Protein AF-V5BDN1-F1 (afdb_monomer_lite)

Structure (mmCIF, N/CA/C/O backbone):
data_AF-V5BDN1-F1
#
_entry.id   AF-V5BDN1-F1
#
loop_
_atom_site.group_PDB
_atom_site.id
_atom_site.type_symbol
_atom_site.label_atom_id
_atom_site.label_alt_id
_atom_site.label_comp_id
_atom_site.label_asym_id
_atom_site.label_entity_id
_atom_site.label_seq_id
_atom_site.pdbx_PDB_ins_code
_atom_site.Cartn_x
_atom_site.Cartn_y
_atom_site.Cartn_z
_atom_site.occupancy
_atom_site.B_iso_or_equiv
_atom_site.auth_seq_id
_atom_site.auth_comp_id
_atom_site.auth_asym_id
_atom_site.auth_atom_id
_atom_site.pdbx_PDB_model_num
ATOM 1 N N . MET A 1 1 ? 40.230 -3.582 -10.261 1.00 29.14 1 MET A N 1
ATOM 2 C CA . MET A 1 1 ? 39.921 -4.037 -8.892 1.00 29.14 1 MET A CA 1
ATOM 3 C C . MET A 1 1 ? 38.480 -3.623 -8.650 1.00 29.14 1 MET A C 1
ATOM 5 O O . MET A 1 1 ? 38.226 -2.432 -8.546 1.00 29.14 1 MET A O 1
ATOM 9 N N . LEU A 1 2 ? 37.533 -4.554 -8.789 1.00 26.08 2 LEU A N 1
ATOM 10 C CA . LEU A 1 2 ? 36.111 -4.263 -8.585 1.00 26.08 2 LEU A CA 1
ATOM 11 C C . LEU A 1 2 ? 35.922 -3.978 -7.094 1.00 26.08 2 LEU A C 1
ATOM 13 O O . LEU A 1 2 ? 36.352 -4.792 -6.276 1.00 26.08 2 LEU A O 1
ATOM 17 N N . MET A 1 3 ? 35.363 -2.816 -6.746 1.00 20.39 3 MET A N 1
ATOM 18 C CA . MET A 1 3 ? 34.939 -2.581 -5.368 1.00 20.39 3 MET A CA 1
ATOM 19 C C . MET A 1 3 ? 33.891 -3.643 -5.016 1.00 20.39 3 MET A C 1
ATOM 21 O O . MET A 1 3 ? 33.022 -3.906 -5.853 1.00 20.39 3 MET A O 1
ATOM 25 N N . PRO A 1 4 ? 33.992 -4.297 -3.846 1.00 24.94 4 PRO A N 1
ATOM 26 C CA . PRO A 1 4 ? 32.941 -5.188 -3.393 1.00 24.94 4 PRO A CA 1
ATOM 27 C C . PRO A 1 4 ? 31.634 -4.399 -3.329 1.00 24.94 4 PRO A C 1
ATOM 29 O O . PRO A 1 4 ? 31.604 -3.261 -2.864 1.00 24.94 4 PRO A O 1
ATOM 32 N N . ASP A 1 5 ? 30.582 -5.010 -3.859 1.00 28.66 5 ASP A N 1
ATOM 33 C CA . ASP A 1 5 ? 29.219 -4.521 -3.743 1.00 28.66 5 ASP A CA 1
ATOM 34 C C . ASP A 1 5 ? 28.882 -4.355 -2.244 1.00 28.66 5 ASP A C 1
ATOM 36 O O . ASP A 1 5 ? 28.899 -5.356 -1.519 1.00 28.66 5 ASP A O 1
ATOM 40 N N . PRO A 1 6 ? 28.634 -3.130 -1.744 1.00 30.75 6 PRO A N 1
ATOM 41 C CA . PRO A 1 6 ? 28.338 -2.890 -0.331 1.00 30.75 6 PRO A CA 1
ATOM 42 C C . PRO A 1 6 ? 27.048 -3.583 0.142 1.00 30.75 6 PRO A C 1
ATOM 44 O O . PRO A 1 6 ? 26.853 -3.739 1.350 1.00 30.75 6 PRO A O 1
ATOM 47 N N . ASP A 1 7 ? 26.201 -4.066 -0.773 1.00 34.53 7 ASP A N 1
ATOM 48 C CA . ASP A 1 7 ? 25.014 -4.853 -0.432 1.00 34.53 7 ASP A CA 1
ATOM 49 C C . ASP A 1 7 ? 25.335 -6.331 -0.129 1.00 34.53 7 ASP A C 1
ATOM 51 O O . ASP A 1 7 ? 24.543 -7.022 0.513 1.00 34.53 7 ASP A O 1
ATOM 55 N N . ASN A 1 8 ? 26.534 -6.820 -0.476 1.00 30.86 8 ASN A N 1
ATOM 56 C CA . ASN A 1 8 ? 26.965 -8.200 -0.201 1.00 30.86 8 ASN A CA 1
ATOM 57 C C . ASN A 1 8 ? 27.435 -8.431 1.252 1.00 30.86 8 ASN A C 1
ATOM 59 O O . ASN A 1 8 ? 27.561 -9.581 1.691 1.00 30.86 8 ASN A O 1
ATOM 63 N N . GLU A 1 9 ? 27.689 -7.360 2.012 1.00 28.80 9 GLU A N 1
ATOM 64 C CA . GLU A 1 9 ? 28.102 -7.426 3.426 1.00 28.80 9 GLU A CA 1
ATOM 65 C C . GLU A 1 9 ? 26.917 -7.372 4.405 1.00 28.80 9 GLU A C 1
ATOM 67 O O . GLU A 1 9 ? 27.057 -7.731 5.574 1.00 28.80 9 GLU A O 1
ATOM 72 N N . ARG A 1 10 ? 25.715 -7.023 3.933 1.00 38.06 10 ARG A N 1
ATOM 73 C CA . ARG A 1 10 ? 24.487 -6.984 4.742 1.00 38.06 10 ARG A CA 1
ATOM 74 C C . ARG A 1 10 ? 23.794 -8.345 4.763 1.00 38.06 10 ARG A C 1
ATOM 76 O O . ARG A 1 10 ? 22.641 -8.486 4.358 1.00 38.06 10 ARG A O 1
ATOM 83 N N . ARG A 1 11 ? 24.498 -9.382 5.224 1.00 37.56 11 ARG A N 1
ATOM 84 C CA . ARG A 1 11 ? 23.852 -10.685 5.444 1.00 37.56 11 ARG A CA 1
ATOM 85 C C . ARG A 1 11 ? 22.872 -10.565 6.616 1.00 37.56 11 ARG A C 1
ATOM 87 O O . ARG A 1 11 ? 23.280 -10.101 7.679 1.00 37.56 11 ARG A O 1
ATOM 94 N N . PRO A 1 12 ? 21.604 -10.981 6.458 1.00 41.66 12 PRO A N 1
ATOM 95 C CA . PRO A 1 12 ? 20.656 -10.968 7.560 1.00 41.66 12 PRO A CA 1
ATOM 96 C C . PRO A 1 12 ? 21.154 -11.854 8.699 1.00 41.66 12 PRO A C 1
ATOM 98 O O . PRO A 1 12 ? 21.494 -13.020 8.487 1.00 41.66 12 PRO A O 1
ATOM 101 N N . LEU A 1 13 ? 21.176 -11.300 9.914 1.00 42.81 13 LEU A N 1
ATOM 102 C CA . LEU A 1 13 ? 21.366 -12.097 11.116 1.00 42.81 13 LEU A CA 1
ATOM 103 C C . LEU A 1 13 ? 20.138 -13.003 11.286 1.00 42.81 13 LEU A C 1
ATOM 105 O O . LEU A 1 13 ? 19.005 -12.509 11.252 1.00 42.81 13 LEU A O 1
ATOM 109 N N . PRO A 1 14 ? 20.324 -14.316 11.498 1.00 56.03 14 PRO A N 1
ATOM 110 C CA . PRO A 1 14 ? 19.255 -15.196 11.941 1.00 56.03 14 PRO A CA 1
ATOM 111 C C . PRO A 1 14 ? 18.471 -14.561 13.104 1.00 56.03 14 PRO A C 1
ATOM 113 O O . PRO A 1 14 ? 19.086 -13.940 13.972 1.00 56.03 14 PRO A O 1
ATOM 116 N N . PRO A 1 15 ? 17.137 -14.736 13.197 1.00 53.44 15 PRO A N 1
ATOM 117 C CA . PRO A 1 15 ? 16.322 -14.095 14.237 1.00 53.44 15 PRO A CA 1
ATOM 118 C C . PRO A 1 15 ? 16.847 -14.291 15.668 1.00 53.44 15 PRO A C 1
ATOM 120 O O . PRO A 1 15 ? 16.725 -13.403 16.505 1.00 53.44 15 PRO A O 1
ATOM 123 N N . VAL A 1 16 ? 17.468 -15.442 15.942 1.00 65.88 16 VAL A N 1
ATOM 124 C CA . VAL A 1 16 ? 18.111 -15.749 17.228 1.00 65.88 16 VAL A CA 1
ATOM 125 C C . VAL A 1 16 ? 19.352 -14.884 17.465 1.00 65.88 16 VAL A C 1
ATOM 127 O O . VAL A 1 16 ? 19.539 -14.374 18.565 1.00 65.88 16 VAL A O 1
ATOM 130 N N . GLU A 1 17 ? 20.183 -14.684 16.446 1.00 60.41 17 GLU A N 1
ATOM 131 C CA . GLU A 1 17 ? 21.385 -13.847 16.524 1.00 60.41 17 GLU A CA 1
ATOM 132 C C . GLU A 1 17 ? 21.023 -12.366 16.662 1.00 60.41 17 GLU A C 1
ATOM 134 O O . GLU A 1 17 ? 21.595 -11.676 17.504 1.00 60.41 17 GLU A O 1
ATOM 139 N N . PHE A 1 18 ? 19.995 -11.909 15.939 1.00 60.41 18 PHE A N 1
ATOM 140 C CA . PHE A 1 18 ? 19.422 -10.574 16.116 1.00 60.41 18 PHE A CA 1
ATOM 141 C C . PHE A 1 18 ? 18.860 -10.366 17.534 1.00 60.41 18 PHE A C 1
ATOM 143 O O . PHE A 1 18 ? 19.131 -9.359 18.176 1.00 60.41 18 PHE A O 1
ATOM 150 N N . LEU A 1 19 ? 18.114 -11.327 18.090 1.00 60.94 19 LEU A N 1
ATOM 151 C CA . LEU A 1 19 ? 17.628 -11.213 19.473 1.00 60.94 19 LEU A CA 1
ATOM 152 C C . LEU A 1 19 ? 18.774 -11.174 20.491 1.00 60.94 19 LEU A C 1
ATOM 154 O O . LEU A 1 19 ? 18.681 -10.482 21.508 1.00 60.94 19 LEU A O 1
ATOM 158 N N . ASN A 1 20 ? 19.854 -11.905 20.223 1.00 72.38 20 ASN A N 1
ATOM 159 C CA . ASN A 1 20 ? 21.022 -11.943 21.091 1.00 72.38 20 ASN A CA 1
ATOM 160 C C . ASN A 1 20 ? 21.851 -10.652 21.035 1.00 72.38 20 ASN A C 1
ATOM 162 O O . ASN A 1 20 ? 22.506 -10.345 22.031 1.00 72.38 20 ASN A O 1
ATOM 166 N N . SER A 1 21 ? 21.781 -9.879 19.944 1.00 65.88 21 SER A N 1
ATOM 167 C CA . SER A 1 21 ? 22.466 -8.582 19.835 1.00 65.88 21 SER A CA 1
ATOM 168 C C . SER A 1 21 ? 21.773 -7.453 20.613 1.00 65.88 21 SER A C 1
ATOM 170 O O . SER A 1 21 ? 22.404 -6.445 20.919 1.00 65.88 21 SER A O 1
ATOM 172 N N . ILE A 1 22 ? 20.503 -7.614 21.006 1.00 53.28 22 ILE A N 1
ATOM 173 C CA . ILE A 1 22 ? 19.768 -6.611 21.794 1.00 53.28 22 ILE A CA 1
ATOM 174 C C . ILE A 1 22 ? 20.181 -6.693 23.270 1.00 53.28 22 ILE A C 1
ATOM 176 O O . ILE A 1 22 ? 19.731 -7.588 23.990 1.00 53.28 22 ILE A O 1
ATOM 180 N N . GLU A 1 23 ? 20.986 -5.748 23.761 1.00 70.12 23 GLU A N 1
ATOM 181 C CA . GLU A 1 23 ? 21.456 -5.706 25.161 1.00 70.12 23 GLU A CA 1
ATOM 182 C C . GLU A 1 23 ? 20.315 -5.520 26.180 1.00 70.12 23 GLU A C 1
ATOM 184 O O . GLU A 1 23 ? 20.324 -6.101 27.269 1.00 70.12 23 GLU A O 1
ATOM 189 N N . ASN A 1 24 ? 19.281 -4.751 25.825 1.00 80.75 24 ASN A N 1
ATOM 190 C CA . ASN A 1 24 ? 18.160 -4.471 26.717 1.00 80.75 24 ASN A CA 1
ATOM 191 C C . ASN A 1 24 ? 17.194 -5.668 26.821 1.00 80.75 24 ASN A C 1
ATOM 193 O O . ASN A 1 24 ? 16.463 -5.993 25.884 1.00 80.75 24 ASN A O 1
ATOM 197 N N . LYS A 1 25 ? 17.112 -6.280 28.009 1.00 75.12 25 LYS A N 1
ATOM 198 C CA . LYS A 1 25 ? 16.278 -7.468 28.275 1.00 75.12 25 LYS A CA 1
ATOM 199 C C . LYS A 1 25 ? 14.776 -7.251 28.023 1.00 75.12 25 LYS A C 1
ATOM 201 O O . LYS A 1 25 ? 14.100 -8.162 27.539 1.00 75.12 25 LYS A O 1
ATOM 206 N N . ASN A 1 26 ? 14.245 -6.062 28.317 1.00 60.03 26 ASN A N 1
ATOM 207 C CA . ASN A 1 26 ? 12.829 -5.746 28.091 1.00 60.03 26 ASN A CA 1
ATOM 208 C C . ASN A 1 26 ? 12.526 -5.592 26.598 1.00 60.03 26 ASN A C 1
ATOM 210 O O . ASN A 1 26 ? 11.510 -6.098 26.120 1.00 60.03 26 ASN A O 1
ATOM 214 N N . GLN A 1 27 ? 13.423 -4.937 25.861 1.00 49.84 27 GLN A N 1
ATOM 215 C CA . GLN A 1 27 ? 13.329 -4.812 24.409 1.00 49.84 27 GLN A CA 1
ATOM 216 C C . GLN A 1 27 ? 13.438 -6.197 23.764 1.00 49.84 27 GLN A C 1
ATOM 218 O O . GLN A 1 27 ? 12.501 -6.622 23.095 1.00 49.84 27 GLN A O 1
ATOM 223 N N . ARG A 1 28 ? 14.468 -6.981 24.101 1.00 68.12 28 ARG A N 1
ATOM 224 C CA . ARG A 1 28 ? 14.638 -8.368 23.638 1.00 68.12 28 ARG A CA 1
ATOM 225 C C . ARG A 1 28 ? 13.378 -9.219 23.835 1.00 68.12 28 ARG A C 1
ATOM 227 O O . ARG A 1 28 ? 12.959 -9.918 22.920 1.00 68.12 28 ARG A O 1
ATOM 234 N N . THR A 1 29 ? 12.731 -9.114 24.998 1.00 67.12 29 THR A N 1
ATOM 235 C CA . THR A 1 29 ? 11.483 -9.842 25.297 1.00 67.12 29 THR A CA 1
ATOM 236 C C . THR A 1 29 ? 10.323 -9.402 24.396 1.00 67.12 29 THR A C 1
ATOM 238 O O . THR A 1 29 ? 9.604 -10.244 23.862 1.00 67.12 29 THR A O 1
ATOM 241 N N . ARG A 1 30 ? 10.144 -8.091 24.175 1.00 56.50 30 ARG A N 1
ATOM 242 C CA . ARG A 1 30 ? 9.114 -7.563 23.256 1.00 56.50 30 ARG A CA 1
ATOM 243 C C . ARG A 1 30 ? 9.338 -8.041 21.821 1.00 56.50 30 ARG A C 1
ATOM 245 O O . ARG A 1 30 ? 8.389 -8.457 21.160 1.00 56.50 30 ARG A O 1
ATOM 252 N N . TYR A 1 31 ? 10.590 -8.013 21.374 1.00 53.09 31 TYR A N 1
ATOM 253 C CA . TYR A 1 31 ? 11.008 -8.473 20.055 1.00 53.09 31 TYR A CA 1
ATOM 254 C C . TYR A 1 31 ? 10.803 -9.981 19.868 1.00 53.09 31 TYR A C 1
ATOM 256 O O . TYR A 1 31 ? 10.307 -10.395 18.824 1.00 53.09 31 TYR A O 1
ATOM 264 N N . ALA A 1 32 ? 11.097 -10.793 20.887 1.00 64.62 32 ALA A N 1
ATOM 265 C CA . ALA A 1 32 ? 10.883 -12.238 20.847 1.00 64.62 32 ALA A CA 1
ATOM 266 C C . ALA A 1 32 ? 9.399 -12.591 20.646 1.00 64.62 32 ALA A C 1
ATOM 268 O O . ALA A 1 32 ? 9.071 -13.365 19.752 1.00 64.62 32 ALA A O 1
ATOM 269 N N . VAL A 1 33 ? 8.492 -11.944 21.390 1.00 64.62 33 VAL A N 1
ATOM 270 C CA . VAL A 1 33 ? 7.035 -12.147 21.247 1.00 64.62 33 VAL A CA 1
ATOM 271 C C . VAL A 1 33 ? 6.532 -11.719 19.863 1.00 64.62 33 VAL A C 1
ATOM 273 O O . VAL A 1 33 ? 5.624 -12.335 19.304 1.00 64.62 33 VAL A O 1
ATOM 276 N N . LEU A 1 34 ? 7.094 -10.651 19.293 1.00 53.56 34 LEU A N 1
ATOM 277 C CA . LEU A 1 34 ? 6.750 -10.187 17.947 1.00 53.56 34 LEU A CA 1
ATOM 278 C C . LEU A 1 34 ? 7.249 -11.144 16.863 1.00 53.56 34 LEU A C 1
ATOM 280 O O . LEU A 1 34 ? 6.470 -11.483 15.976 1.00 53.56 34 LEU A O 1
ATOM 284 N N . LEU A 1 35 ? 8.498 -11.605 16.953 1.00 57.03 35 LEU A N 1
ATOM 285 C CA . LEU A 1 35 ? 9.089 -12.559 16.011 1.00 57.03 35 LEU A CA 1
ATOM 286 C C . LEU A 1 35 ? 8.391 -13.918 16.060 1.00 57.03 35 LEU A C 1
ATOM 288 O O . LEU A 1 35 ? 8.120 -14.478 15.007 1.00 57.03 35 LEU A O 1
ATOM 292 N N . GLU A 1 36 ? 8.009 -14.402 17.241 1.00 61.53 36 GLU A N 1
ATOM 293 C CA . GLU A 1 36 ? 7.192 -15.613 17.406 1.00 61.53 36 GLU A CA 1
ATOM 294 C C . GLU A 1 36 ? 5.817 -15.459 16.726 1.00 61.53 36 GLU A C 1
ATOM 296 O O . GLU A 1 36 ? 5.337 -16.342 16.019 1.00 61.53 36 GLU A O 1
ATOM 301 N N . ARG A 1 37 ? 5.193 -14.279 16.840 1.00 54.84 37 ARG A N 1
ATOM 302 C CA . ARG A 1 37 ? 3.910 -13.962 16.176 1.00 54.84 37 ARG A CA 1
ATOM 303 C C . ARG A 1 37 ? 4.030 -13.679 14.680 1.00 54.84 37 ARG A C 1
ATOM 305 O O . ARG A 1 37 ? 3.005 -13.624 13.990 1.00 54.84 37 ARG A O 1
ATOM 312 N N . LEU A 1 38 ? 5.246 -13.428 14.211 1.00 53.34 38 LEU A N 1
ATOM 313 C CA . LEU A 1 38 ? 5.599 -13.200 12.818 1.00 53.34 38 LEU A CA 1
ATOM 314 C C . LEU A 1 38 ? 6.290 -14.426 12.214 1.00 53.34 38 LEU A C 1
ATOM 316 O O . LEU A 1 38 ? 6.571 -14.379 11.029 1.00 53.34 38 LEU A O 1
ATOM 320 N N . GLU A 1 39 ? 6.529 -15.510 12.962 1.00 51.41 39 GLU A N 1
ATOM 321 C CA . GLU A 1 39 ? 7.458 -16.595 12.604 1.00 51.41 39 GLU A CA 1
ATOM 322 C C . GLU A 1 39 ? 7.227 -17.199 11.205 1.00 51.41 39 GLU A C 1
ATOM 324 O O . GLU A 1 39 ? 8.210 -17.386 10.487 1.00 51.41 39 GLU A O 1
ATOM 329 N N . PRO A 1 40 ? 5.980 -17.418 10.730 1.00 55.47 40 PRO A N 1
ATOM 330 C CA . PRO A 1 40 ? 5.752 -17.882 9.359 1.00 55.47 40 PRO A CA 1
ATOM 331 C C . PRO A 1 40 ? 6.201 -16.869 8.293 1.00 55.47 40 PRO A C 1
ATOM 333 O O . PRO A 1 40 ? 6.673 -17.256 7.229 1.00 55.47 40 PRO A O 1
ATOM 336 N N . LEU A 1 41 ? 6.083 -15.570 8.588 1.00 45.69 41 LEU A N 1
ATOM 337 C CA . LEU A 1 41 ? 6.553 -14.469 7.745 1.00 45.69 41 LEU A CA 1
ATOM 338 C C . LEU A 1 41 ? 8.064 -14.252 7.921 1.00 45.69 41 LEU A C 1
ATOM 340 O O . LEU A 1 41 ? 8.784 -14.143 6.941 1.00 45.69 41 LEU A O 1
ATOM 344 N N . ALA A 1 42 ? 8.566 -14.241 9.156 1.00 45.38 42 ALA A N 1
ATOM 345 C CA . ALA A 1 42 ? 9.966 -14.001 9.491 1.00 45.38 42 ALA A CA 1
ATOM 346 C C . ALA A 1 42 ? 10.891 -15.121 8.988 1.00 45.38 42 ALA A C 1
ATOM 348 O O . ALA A 1 42 ? 12.006 -14.826 8.574 1.00 45.38 42 ALA A O 1
ATOM 349 N N . LYS A 1 43 ? 10.434 -16.383 8.941 1.00 45.47 43 LYS A N 1
ATOM 350 C CA . LYS A 1 43 ? 11.161 -17.482 8.274 1.00 45.47 43 LYS A CA 1
ATOM 351 C C . LYS A 1 43 ? 11.224 -17.319 6.755 1.00 45.47 43 LYS A C 1
ATOM 353 O O . LYS A 1 43 ? 12.219 -17.710 6.163 1.00 45.47 43 LYS A O 1
ATOM 358 N N . LEU A 1 44 ? 10.190 -16.745 6.136 1.00 40.22 44 LEU A N 1
ATOM 359 C CA . LEU A 1 44 ? 10.159 -16.455 4.697 1.00 40.22 44 LEU A CA 1
ATOM 360 C C . LEU A 1 44 ? 11.011 -15.219 4.344 1.00 40.22 44 LEU A C 1
ATOM 362 O O . LEU A 1 44 ? 11.591 -15.142 3.265 1.00 40.22 44 LEU A O 1
ATOM 366 N N . ILE A 1 45 ? 11.081 -14.255 5.264 1.00 42.53 45 ILE A N 1
ATOM 367 C CA . ILE A 1 45 ? 11.670 -12.924 5.072 1.00 42.53 45 ILE A CA 1
ATOM 368 C C . ILE A 1 45 ? 13.138 -12.866 5.515 1.00 42.53 45 ILE A C 1
ATOM 370 O O . ILE A 1 45 ? 13.957 -12.284 4.809 1.00 42.53 45 ILE A O 1
ATOM 374 N N . GLY A 1 46 ? 13.507 -13.517 6.623 1.00 41.06 46 GLY A N 1
ATOM 375 C CA . GLY A 1 46 ? 14.880 -13.550 7.148 1.00 41.06 46 GLY A CA 1
ATOM 376 C C . GLY A 1 46 ? 15.885 -14.254 6.229 1.00 41.06 46 GLY A C 1
ATOM 377 O O . GLY A 1 46 ? 17.088 -14.119 6.413 1.00 41.06 46 GLY A O 1
ATOM 378 N N . THR A 1 47 ? 15.400 -14.971 5.214 1.00 43.53 47 THR A N 1
ATOM 379 C CA . THR A 1 47 ? 16.207 -15.538 4.125 1.00 43.53 47 THR A CA 1
ATOM 380 C C . THR A 1 47 ? 16.397 -14.599 2.931 1.00 43.53 47 THR A C 1
ATOM 382 O O . THR A 1 47 ? 17.229 -14.896 2.079 1.00 43.53 47 THR A O 1
ATOM 385 N N . ILE A 1 48 ? 15.617 -13.516 2.820 1.00 40.81 48 ILE A N 1
ATOM 386 C CA . ILE A 1 48 ? 15.539 -12.679 1.609 1.00 40.81 48 ILE A CA 1
ATOM 387 C C . ILE A 1 48 ? 16.067 -11.261 1.852 1.00 40.81 48 ILE A C 1
ATOM 389 O O . ILE A 1 48 ? 16.685 -10.711 0.946 1.00 40.81 48 ILE A O 1
ATOM 393 N N . TYR A 1 49 ? 15.876 -10.676 3.041 1.00 44.97 49 TYR A N 1
ATOM 394 C CA . TYR A 1 49 ? 16.359 -9.319 3.317 1.00 44.97 49 TYR A CA 1
ATOM 395 C C . TYR A 1 49 ? 16.552 -9.075 4.825 1.00 44.97 49 TYR A C 1
ATOM 397 O O . TYR A 1 49 ? 15.662 -9.430 5.606 1.00 44.97 49 TYR A O 1
ATOM 405 N N . PRO A 1 50 ? 17.670 -8.470 5.275 1.00 49.84 50 PRO A N 1
ATOM 406 C CA . PRO A 1 50 ? 17.749 -7.938 6.630 1.00 49.84 50 PRO A CA 1
ATOM 407 C C . PRO A 1 50 ? 16.692 -6.846 6.793 1.00 49.84 50 PRO A C 1
ATOM 409 O O . PRO A 1 50 ? 16.543 -5.983 5.929 1.00 49.84 50 PRO A O 1
ATOM 412 N N . ALA A 1 51 ? 15.950 -6.867 7.902 1.00 53.00 51 ALA A N 1
ATOM 413 C CA . ALA A 1 51 ? 15.182 -5.691 8.295 1.00 53.00 51 ALA A CA 1
ATOM 414 C C . ALA A 1 51 ? 16.136 -4.487 8.306 1.00 53.00 51 ALA A C 1
ATOM 416 O O . ALA A 1 51 ? 17.232 -4.630 8.854 1.00 53.00 51 ALA A O 1
ATOM 417 N N . PRO A 1 52 ? 15.751 -3.318 7.772 1.00 58.59 52 PRO A N 1
ATOM 418 C CA . PRO A 1 52 ? 16.489 -2.098 8.048 1.00 58.59 52 PRO A CA 1
ATOM 419 C C . PRO A 1 52 ? 16.639 -1.955 9.566 1.00 58.59 52 PRO A C 1
ATOM 421 O O . PRO A 1 52 ? 15.648 -2.086 10.298 1.00 58.59 52 PRO A O 1
ATOM 424 N N . ASP A 1 53 ? 17.865 -1.737 10.041 1.00 61.06 53 ASP A N 1
ATOM 425 C CA . ASP A 1 53 ? 18.128 -1.548 11.465 1.00 61.06 53 ASP A CA 1
ATOM 426 C C . ASP A 1 53 ? 17.181 -0.480 12.031 1.00 61.06 53 ASP A C 1
ATOM 428 O O . ASP A 1 53 ? 17.019 0.606 11.472 1.00 61.06 53 ASP A O 1
ATOM 432 N N . GLY A 1 54 ? 16.494 -0.812 13.125 1.00 69.81 54 GLY A N 1
ATOM 433 C CA . GLY A 1 54 ? 15.535 0.085 13.771 1.00 69.81 54 GLY A CA 1
ATOM 434 C C . GLY A 1 54 ? 14.124 0.122 13.167 1.00 69.81 54 GLY A C 1
ATOM 435 O O . GLY A 1 54 ? 13.271 0.792 13.746 1.00 69.81 54 GLY A O 1
ATOM 436 N N . LEU A 1 55 ? 13.805 -0.618 12.092 1.00 75.81 55 LEU A N 1
ATOM 437 C CA . LEU A 1 55 ? 12.444 -0.655 11.517 1.00 75.81 55 LEU A CA 1
ATOM 438 C C . LEU A 1 55 ? 11.377 -1.044 12.555 1.00 75.81 55 LEU A C 1
ATOM 440 O O . LEU A 1 55 ? 10.310 -0.432 12.638 1.00 75.81 55 LEU A O 1
ATOM 444 N N . LEU A 1 56 ? 11.652 -2.069 13.366 1.00 73.81 56 LEU A N 1
ATOM 445 C CA . LEU A 1 56 ? 10.712 -2.495 14.400 1.00 73.81 56 LEU A CA 1
ATOM 446 C C . LEU A 1 56 ? 10.644 -1.481 15.555 1.00 73.81 56 LEU A C 1
ATOM 448 O O . LEU A 1 56 ? 9.549 -1.220 16.047 1.00 73.81 56 LEU A O 1
ATOM 452 N N . ASP A 1 57 ? 11.749 -0.835 15.934 1.00 72.06 57 ASP A N 1
ATOM 453 C CA . ASP A 1 57 ? 11.723 0.247 16.929 1.00 72.06 57 ASP A CA 1
ATOM 454 C C . ASP A 1 57 ? 10.885 1.430 16.436 1.00 72.06 57 ASP A C 1
ATOM 456 O O . ASP A 1 57 ? 10.041 1.936 17.177 1.00 72.06 57 ASP A O 1
ATOM 460 N N . GLN A 1 58 ? 11.033 1.810 15.164 1.00 76.81 58 GLN A N 1
ATOM 461 C CA . GLN A 1 58 ? 10.194 2.820 14.521 1.00 76.81 58 GLN A CA 1
ATOM 462 C C . GLN A 1 58 ? 8.722 2.400 14.545 1.00 76.81 58 GLN A C 1
ATOM 464 O O . GLN A 1 58 ? 7.876 3.160 15.007 1.00 76.81 58 GLN A O 1
ATOM 469 N N . CYS A 1 59 ? 8.397 1.171 14.140 1.00 79.31 59 CYS A N 1
ATOM 470 C CA . CYS A 1 59 ? 7.021 0.671 14.151 1.00 79.31 59 CYS A CA 1
ATOM 471 C C . CYS A 1 59 ? 6.411 0.625 15.564 1.00 79.31 59 CYS A C 1
ATOM 473 O O . CYS A 1 59 ? 5.231 0.933 15.737 1.00 79.31 59 CYS A O 1
ATOM 475 N N . LEU A 1 60 ? 7.197 0.268 16.584 1.00 76.81 60 LEU A N 1
ATOM 476 C CA . LEU A 1 60 ? 6.778 0.289 17.989 1.00 76.81 60 LEU A CA 1
ATOM 477 C C . LEU A 1 60 ? 6.566 1.718 18.498 1.00 76.81 60 LEU A C 1
ATOM 479 O O . LEU A 1 60 ? 5.597 1.970 19.215 1.00 76.81 60 LEU A O 1
ATOM 483 N N . MET A 1 61 ? 7.433 2.654 18.111 1.00 79.31 61 MET A N 1
ATOM 484 C CA . MET A 1 61 ? 7.276 4.076 18.418 1.00 79.31 61 MET A CA 1
ATOM 485 C C . MET A 1 61 ? 6.005 4.642 17.774 1.00 79.31 61 MET A C 1
ATOM 487 O O . MET A 1 61 ? 5.242 5.343 18.439 1.00 79.31 61 MET A O 1
ATOM 491 N N . VAL A 1 62 ? 5.740 4.292 16.513 1.00 80.94 62 VAL A N 1
ATOM 492 C CA . VAL A 1 62 ? 4.511 4.661 15.800 1.00 80.94 62 VAL A CA 1
ATOM 493 C C . VAL A 1 62 ? 3.282 4.094 16.502 1.00 80.94 62 VAL A C 1
ATOM 495 O O . VAL A 1 62 ? 2.325 4.827 16.727 1.00 80.94 62 VAL A O 1
ATOM 498 N N . ASP A 1 63 ? 3.293 2.821 16.897 1.00 80.56 63 ASP A N 1
ATOM 499 C CA . ASP A 1 63 ? 2.170 2.204 17.615 1.00 80.56 63 ASP A CA 1
ATOM 500 C C . ASP A 1 63 ? 1.927 2.871 18.975 1.00 80.56 63 ASP A C 1
ATOM 502 O O . ASP A 1 63 ? 0.776 3.147 19.326 1.00 80.56 63 ASP A O 1
ATOM 506 N N . ALA A 1 64 ? 2.992 3.215 19.706 1.00 78.88 64 ALA A N 1
ATOM 507 C CA . ALA A 1 64 ? 2.900 3.950 20.965 1.00 78.88 64 ALA A CA 1
ATOM 508 C C . ALA A 1 64 ? 2.316 5.359 20.765 1.00 78.88 64 ALA A C 1
ATOM 510 O O . ALA A 1 64 ? 1.351 5.718 21.441 1.00 78.88 64 ALA A O 1
ATOM 511 N N . ARG A 1 65 ? 2.835 6.134 19.800 1.00 78.56 65 ARG A N 1
ATOM 512 C CA . ARG A 1 65 ? 2.345 7.488 19.485 1.00 78.56 65 ARG A CA 1
ATOM 513 C C . ARG A 1 65 ? 0.912 7.454 18.965 1.00 78.56 65 ARG A C 1
ATOM 515 O O . ARG A 1 65 ? 0.068 8.211 19.420 1.00 78.56 65 ARG A O 1
ATOM 522 N N . ALA A 1 66 ? 0.584 6.546 18.058 1.00 78.94 66 ALA A N 1
ATOM 523 C CA . ALA A 1 66 ? -0.782 6.404 17.577 1.00 78.94 66 ALA A CA 1
ATOM 524 C C . ALA A 1 66 ? -1.741 5.987 18.701 1.00 78.94 66 ALA A C 1
ATOM 526 O O . ALA A 1 66 ? -2.884 6.433 18.716 1.00 78.94 66 ALA A O 1
ATOM 527 N N . SER A 1 67 ? -1.298 5.176 19.667 1.00 77.56 67 SER A N 1
ATOM 528 C CA . SER A 1 67 ? -2.118 4.795 20.825 1.00 77.56 67 SER A CA 1
ATOM 529 C C . SER A 1 67 ? -2.469 5.982 21.722 1.00 77.56 67 SER A C 1
ATOM 531 O O . SER A 1 67 ? -3.597 6.037 22.207 1.00 77.56 67 SER A O 1
ATOM 533 N N . THR A 1 68 ? -1.580 6.970 21.877 1.00 74.81 68 THR A N 1
ATOM 534 C CA . THR A 1 68 ? -1.907 8.198 22.627 1.00 74.81 68 THR A CA 1
ATOM 535 C C . THR A 1 68 ? -2.894 9.095 21.872 1.00 74.81 68 THR A C 1
ATOM 537 O O . THR A 1 68 ? -3.738 9.737 22.494 1.00 74.81 68 THR A O 1
ATOM 540 N N . ILE A 1 69 ? -2.860 9.085 20.535 1.00 72.44 69 ILE A N 1
ATOM 541 C CA . ILE A 1 69 ? -3.780 9.851 19.672 1.00 72.44 69 ILE A CA 1
ATOM 542 C C . ILE A 1 69 ? -5.154 9.159 19.538 1.00 72.44 69 ILE A C 1
ATOM 544 O O . ILE A 1 69 ? -6.198 9.809 19.428 1.00 72.44 69 ILE A O 1
ATOM 548 N N . LYS A 1 70 ? -5.183 7.820 19.596 1.00 60.34 70 LYS A N 1
ATOM 549 C CA . LYS A 1 70 ? -6.374 6.958 19.446 1.00 60.34 70 LYS A CA 1
ATOM 550 C C . LYS A 1 70 ? -7.433 7.102 20.539 1.00 60.34 70 LYS A C 1
ATOM 552 O O . LYS A 1 70 ? -8.523 6.563 20.376 1.00 60.34 70 LYS A O 1
ATOM 557 N N . HIS A 1 71 ? -7.153 7.804 21.633 1.00 56.09 71 HIS A N 1
ATOM 558 C CA . HIS A 1 71 ? -8.156 8.084 22.666 1.00 56.09 71 HIS A CA 1
ATOM 559 C C . HIS A 1 71 ? -9.136 9.205 22.279 1.00 56.09 71 HIS A C 1
ATOM 561 O O . HIS A 1 71 ? -10.057 9.505 23.035 1.00 56.09 71 HIS A O 1
ATOM 567 N N . SER A 1 72 ? -8.995 9.786 21.082 1.00 54.66 72 SER A N 1
ATOM 568 C CA . SER A 1 72 ? -10.053 10.591 20.473 1.00 54.66 72 SER A CA 1
ATOM 569 C C . SER A 1 72 ? -11.260 9.706 20.102 1.00 54.66 72 SER A C 1
ATOM 571 O O . SER A 1 72 ? -11.073 8.706 19.405 1.00 54.66 72 SER A O 1
ATOM 573 N N . PRO A 1 73 ? -12.505 10.077 20.466 1.00 51.91 73 PRO A N 1
ATOM 574 C CA . PRO A 1 73 ? -13.730 9.366 20.068 1.00 51.91 73 PRO A CA 1
ATOM 575 C C . PRO A 1 73 ? -13.892 9.179 18.549 1.00 51.91 73 PRO A C 1
ATOM 577 O O . PRO A 1 73 ? -14.685 8.352 18.106 1.00 51.91 73 PRO A O 1
ATOM 580 N N . ALA A 1 74 ? -13.154 9.958 17.753 1.00 49.12 74 ALA A N 1
ATOM 581 C CA . ALA A 1 74 ? -13.172 9.927 16.296 1.00 49.12 74 ALA A CA 1
ATOM 582 C C . ALA A 1 74 ? -12.238 8.869 15.678 1.00 49.12 74 ALA A C 1
ATOM 584 O O . ALA A 1 74 ? -12.351 8.591 14.484 1.00 49.12 74 ALA A O 1
ATOM 585 N N . THR A 1 75 ? -11.322 8.275 16.453 1.00 54.69 75 THR A N 1
ATOM 586 C CA . THR A 1 75 ? -10.342 7.319 15.925 1.00 54.69 75 THR A CA 1
ATOM 587 C C . THR A 1 75 ? -10.886 5.902 16.074 1.00 54.69 75 THR A C 1
ATOM 589 O O . THR A 1 75 ? -11.089 5.440 17.200 1.00 54.69 75 THR A O 1
ATOM 592 N N . PRO A 1 76 ? -11.136 5.167 14.976 1.00 55.34 76 PRO A N 1
ATOM 593 C CA . PRO A 1 76 ? -11.665 3.824 15.111 1.00 55.34 76 PRO A CA 1
ATOM 594 C C . PRO A 1 76 ? -10.625 2.926 15.808 1.00 55.34 76 PRO A C 1
ATOM 596 O O . PRO A 1 76 ? -9.414 3.079 15.628 1.00 55.34 76 PRO A O 1
ATOM 599 N N . GLN A 1 77 ? -11.086 2.001 16.648 1.00 59.31 77 GLN A N 1
ATOM 600 C CA . GLN A 1 77 ? -10.193 1.076 17.346 1.00 59.31 77 GLN A CA 1
ATOM 601 C C . GLN A 1 77 ? -9.685 0.009 16.361 1.00 59.31 77 GLN A C 1
ATOM 603 O O . GLN A 1 77 ? -10.472 -0.469 15.537 1.00 59.31 77 GLN A O 1
ATOM 608 N N . PRO A 1 78 ? -8.393 -0.371 16.397 1.00 57.56 78 PRO A N 1
ATOM 609 C CA . PRO A 1 78 ? -7.906 -1.481 15.587 1.00 57.56 78 PRO A CA 1
ATOM 610 C C . PRO A 1 78 ? -8.710 -2.745 15.919 1.00 57.56 78 PRO A C 1
ATOM 612 O O . PRO A 1 78 ? -8.913 -3.090 17.081 1.00 57.56 78 PRO A O 1
ATOM 615 N N . PHE A 1 79 ? -9.209 -3.418 14.886 1.00 54.81 79 PHE A N 1
ATOM 616 C CA . PHE A 1 79 ? -9.996 -4.634 15.046 1.00 54.81 79 PHE A CA 1
ATOM 617 C C . PHE A 1 79 ? -9.073 -5.825 15.337 1.00 54.81 79 PHE A C 1
ATOM 619 O O . PHE A 1 79 ? -8.191 -6.151 14.539 1.00 54.81 79 PHE A O 1
ATOM 626 N N . GLY A 1 80 ? -9.306 -6.514 16.453 1.00 64.75 80 GLY A N 1
ATOM 627 C CA . GLY A 1 80 ? -8.675 -7.799 16.754 1.00 64.75 80 GLY A CA 1
ATOM 628 C C . GLY A 1 80 ? -7.187 -7.718 17.118 1.00 64.75 80 GLY A C 1
ATOM 629 O O . GLY A 1 80 ? -6.742 -6.824 17.827 1.00 64.75 80 GLY A O 1
ATOM 630 N N . LYS A 1 81 ? -6.412 -8.715 16.673 1.00 70.50 81 LYS A N 1
ATOM 631 C CA . LYS A 1 81 ? -5.005 -8.938 17.072 1.00 70.50 81 LYS A CA 1
ATOM 632 C C . LYS A 1 81 ? -3.985 -8.127 16.250 1.00 70.50 81 LYS A C 1
ATOM 634 O O . LYS A 1 81 ? -2.784 -8.384 16.356 1.00 70.50 81 LYS A O 1
ATOM 639 N N . PHE A 1 82 ? -4.437 -7.209 15.394 1.00 75.94 82 PHE A N 1
ATOM 640 C CA . PHE A 1 82 ? -3.576 -6.432 14.498 1.00 75.94 82 PHE A CA 1
ATOM 641 C C . PHE A 1 82 ? -3.232 -5.079 15.134 1.00 75.94 82 PHE A C 1
ATOM 643 O O . PHE A 1 82 ? -4.037 -4.151 15.094 1.00 75.94 82 PHE A O 1
ATOM 650 N N . SER A 1 83 ? -2.043 -4.972 15.735 1.00 82.81 83 SER A N 1
ATOM 651 C CA . SER A 1 83 ? -1.490 -3.679 16.161 1.00 82.81 83 SER A CA 1
ATOM 652 C C . SER A 1 83 ? -0.912 -2.907 14.973 1.00 82.81 83 SER A C 1
ATOM 654 O O . SER A 1 83 ? -0.585 -3.514 13.944 1.00 82.81 83 SER A O 1
ATOM 656 N N . ILE A 1 84 ? -0.726 -1.588 15.126 1.00 83.12 84 ILE A N 1
ATOM 657 C CA . ILE A 1 84 ? -0.098 -0.773 14.075 1.00 83.12 84 ILE A CA 1
ATOM 658 C C . ILE A 1 84 ? 1.331 -1.241 13.867 1.00 83.12 84 ILE A C 1
ATOM 660 O O . ILE A 1 84 ? 1.735 -1.423 12.727 1.00 83.12 84 ILE A O 1
ATOM 664 N N . ALA A 1 85 ? 2.065 -1.521 14.949 1.00 80.06 85 ALA A N 1
ATOM 665 C CA . ALA A 1 85 ? 3.439 -2.006 14.850 1.00 80.06 85 ALA A CA 1
ATOM 666 C C . ALA A 1 85 ? 3.523 -3.272 13.989 1.00 80.06 85 ALA A C 1
ATOM 668 O O . ALA A 1 85 ? 4.346 -3.354 13.081 1.00 80.06 85 ALA A O 1
ATOM 669 N N . LYS A 1 86 ? 2.634 -4.246 14.230 1.00 82.44 86 LYS A N 1
ATOM 670 C CA . LYS A 1 86 ? 2.618 -5.492 13.458 1.00 82.44 86 LYS A CA 1
ATOM 671 C C . LYS A 1 86 ? 2.319 -5.220 11.984 1.00 82.44 86 LYS A C 1
ATOM 673 O O . LYS A 1 86 ? 3.034 -5.718 11.124 1.00 82.44 86 LYS A O 1
ATOM 678 N N . MET A 1 87 ? 1.279 -4.442 11.694 1.00 86.12 87 MET A N 1
ATOM 679 C CA . MET A 1 87 ? 0.886 -4.139 10.315 1.00 86.12 87 MET A CA 1
ATOM 680 C C . MET A 1 87 ? 1.932 -3.296 9.581 1.00 86.12 87 MET A C 1
ATOM 682 O O . MET A 1 87 ? 2.162 -3.538 8.403 1.00 86.12 87 MET A O 1
ATOM 686 N N . GLY A 1 88 ? 2.589 -2.364 10.271 1.00 86.94 88 GLY A N 1
ATOM 687 C CA . GLY A 1 88 ? 3.648 -1.530 9.713 1.00 86.94 88 GLY A CA 1
ATOM 688 C C . GLY A 1 88 ? 4.885 -2.336 9.343 1.00 86.94 88 GLY A C 1
ATOM 689 O O . GLY A 1 88 ? 5.378 -2.217 8.226 1.00 86.94 88 GLY A O 1
ATOM 690 N N . VAL A 1 89 ? 5.311 -3.248 10.222 1.00 83.75 89 VAL A N 1
ATOM 691 C CA . VAL A 1 89 ? 6.392 -4.195 9.919 1.00 83.75 89 VAL A CA 1
ATOM 692 C C . VAL A 1 89 ? 6.017 -5.085 8.736 1.00 83.75 89 VAL A C 1
ATOM 694 O O . VAL A 1 89 ? 6.803 -5.241 7.807 1.00 83.75 89 VAL A O 1
ATOM 697 N N . MET A 1 90 ? 4.807 -5.652 8.738 1.00 84.12 90 MET A N 1
ATOM 698 C CA . MET A 1 90 ? 4.343 -6.493 7.632 1.00 84.12 90 MET A CA 1
ATOM 699 C C . MET A 1 90 ? 4.282 -5.729 6.306 1.00 84.12 90 MET A C 1
ATOM 701 O O . MET A 1 90 ? 4.628 -6.296 5.274 1.00 84.12 90 MET A O 1
ATOM 705 N N . TRP A 1 91 ? 3.849 -4.467 6.331 1.00 90.94 91 TRP A N 1
ATOM 706 C CA . TRP A 1 91 ? 3.819 -3.601 5.158 1.00 90.94 91 TRP A CA 1
ATOM 707 C C . TRP A 1 91 ? 5.226 -3.336 4.626 1.00 90.94 91 TRP A C 1
ATOM 709 O O . TRP A 1 91 ? 5.469 -3.606 3.457 1.00 90.94 91 TRP A O 1
ATOM 719 N N . ALA A 1 92 ? 6.144 -2.877 5.480 1.00 87.38 92 ALA A N 1
ATOM 720 C CA . ALA A 1 92 ? 7.506 -2.533 5.083 1.00 87.38 92 ALA A CA 1
ATOM 721 C C . ALA A 1 92 ? 8.239 -3.742 4.484 1.00 87.38 92 ALA A C 1
ATOM 723 O O . ALA A 1 92 ? 8.854 -3.643 3.430 1.00 87.38 92 ALA A O 1
ATOM 724 N N . TYR A 1 93 ? 8.098 -4.924 5.090 1.00 80.31 93 TYR A N 1
ATOM 725 C CA . TYR A 1 93 ? 8.678 -6.134 4.512 1.00 80.31 93 TYR A CA 1
ATOM 726 C C . TYR A 1 93 ? 8.020 -6.564 3.208 1.00 80.31 93 TYR A C 1
ATOM 728 O O . TYR A 1 93 ? 8.718 -7.007 2.300 1.00 80.31 93 TYR A O 1
ATOM 736 N N . ALA A 1 94 ? 6.690 -6.484 3.111 1.00 81.06 94 ALA A N 1
ATOM 737 C CA . ALA A 1 94 ? 6.012 -6.780 1.857 1.00 81.06 94 ALA A CA 1
ATOM 738 C C . ALA A 1 94 ? 6.486 -5.826 0.753 1.00 81.06 94 ALA A C 1
ATOM 740 O O . ALA A 1 94 ? 6.712 -6.278 -0.364 1.00 81.06 94 ALA A O 1
ATOM 741 N N . HIS A 1 95 ? 6.705 -4.554 1.086 1.00 88.69 95 HIS A N 1
ATOM 742 C CA . HIS A 1 95 ? 7.150 -3.518 0.162 1.00 88.69 95 HIS A CA 1
ATOM 743 C C . HIS A 1 95 ? 8.514 -3.864 -0.441 1.00 88.69 95 HIS A C 1
ATOM 745 O O . HIS A 1 95 ? 8.618 -4.033 -1.657 1.00 88.69 95 HIS A O 1
ATOM 751 N N . GLU A 1 96 ? 9.517 -4.123 0.398 1.00 80.69 96 GLU A N 1
ATOM 752 C CA . GLU A 1 96 ? 10.843 -4.554 -0.069 1.00 80.69 96 GLU A CA 1
ATOM 753 C C . GLU A 1 96 ? 10.800 -5.901 -0.806 1.00 80.69 96 GLU A C 1
ATOM 755 O O . GLU A 1 96 ? 11.457 -6.103 -1.831 1.00 80.69 96 GLU A O 1
ATOM 760 N N . LEU A 1 97 ? 9.971 -6.837 -0.334 1.00 76.62 97 LEU A N 1
ATOM 761 C CA . LEU A 1 97 ? 9.788 -8.116 -1.013 1.00 76.62 97 LEU A CA 1
ATOM 762 C C . LEU A 1 97 ? 9.216 -7.922 -2.422 1.00 76.62 97 LEU A C 1
ATOM 764 O O . LEU A 1 97 ? 9.625 -8.635 -3.338 1.00 76.62 97 LEU A O 1
ATOM 768 N N . PHE A 1 98 ? 8.292 -6.981 -2.625 1.00 82.94 98 PHE A N 1
ATOM 769 C CA . PHE A 1 98 ? 7.750 -6.712 -3.952 1.00 82.94 98 PHE A CA 1
ATOM 770 C C . PHE A 1 98 ? 8.757 -6.031 -4.864 1.00 82.94 98 PHE A C 1
ATOM 772 O O . PHE A 1 98 ? 8.834 -6.461 -6.011 1.00 82.94 98 PHE A O 1
ATOM 779 N N . HIS A 1 99 ? 9.607 -5.122 -4.375 1.00 82.88 99 HIS A N 1
ATOM 780 C CA . HIS A 1 99 ? 10.751 -4.631 -5.163 1.00 82.88 99 HIS A CA 1
ATOM 781 C C . HIS A 1 99 ? 11.577 -5.784 -5.745 1.00 82.88 99 HIS A C 1
ATOM 783 O O . HIS A 1 99 ? 11.886 -5.811 -6.942 1.00 82.88 99 HIS A O 1
ATOM 789 N N . PHE A 1 100 ? 11.846 -6.799 -4.923 1.00 76.81 100 PHE A N 1
ATOM 790 C CA . PHE A 1 100 ? 12.580 -7.991 -5.337 1.00 76.81 100 PHE A CA 1
ATOM 791 C C . PHE A 1 100 ? 11.790 -8.910 -6.282 1.00 76.81 100 PHE A C 1
ATOM 793 O O . PHE A 1 100 ? 12.277 -9.278 -7.354 1.00 76.81 100 PHE A O 1
ATOM 800 N N . LEU A 1 101 ? 10.561 -9.292 -5.919 1.00 72.94 101 LEU A N 1
ATOM 801 C CA . LEU A 1 101 ? 9.734 -10.219 -6.706 1.00 72.94 101 LEU A CA 1
ATOM 802 C C . LEU A 1 101 ? 9.358 -9.643 -8.075 1.00 72.94 101 LEU A C 1
ATOM 804 O O . LEU A 1 101 ? 9.308 -10.378 -9.064 1.00 72.94 101 LEU A O 1
ATOM 808 N N . ARG A 1 102 ? 9.121 -8.332 -8.126 1.00 82.69 102 ARG A N 1
ATOM 809 C CA . ARG A 1 102 ? 8.755 -7.569 -9.325 1.00 82.69 102 ARG A CA 1
ATOM 810 C C . ARG A 1 102 ? 9.980 -7.082 -10.100 1.00 82.69 102 ARG A C 1
ATOM 812 O O . ARG A 1 102 ? 9.842 -6.571 -11.206 1.00 82.69 102 ARG A O 1
ATOM 819 N N . ARG A 1 103 ? 11.186 -7.330 -9.574 1.00 83.06 103 ARG A N 1
ATOM 820 C CA . ARG A 1 103 ? 12.481 -7.054 -10.217 1.00 83.06 103 ARG A CA 1
ATOM 821 C C . ARG A 1 103 ? 12.667 -5.585 -10.569 1.00 83.06 103 ARG A C 1
ATOM 823 O O . ARG A 1 103 ? 13.175 -5.257 -11.643 1.00 83.06 103 ARG A O 1
ATOM 830 N N . HIS A 1 104 ? 12.278 -4.706 -9.654 1.00 88.19 104 HIS A N 1
ATOM 831 C CA . HIS A 1 104 ? 12.329 -3.263 -9.855 1.00 88.19 104 HIS A CA 1
ATOM 832 C C . HIS A 1 104 ? 13.735 -2.760 -10.196 1.00 88.19 104 HIS A C 1
ATOM 834 O O . HIS A 1 104 ? 13.866 -1.935 -11.092 1.00 88.19 104 HIS A O 1
ATOM 840 N N . THR A 1 105 ? 14.793 -3.359 -9.638 1.00 85.00 105 THR A N 1
ATOM 841 C CA . THR A 1 105 ? 16.190 -3.046 -9.998 1.00 85.00 105 THR A CA 1
ATOM 842 C C . THR A 1 105 ? 16.484 -3.207 -11.494 1.00 85.00 105 THR A C 1
ATOM 844 O O . THR A 1 105 ? 17.274 -2.461 -12.062 1.00 85.00 105 THR A O 1
ATOM 847 N N . LEU A 1 106 ? 15.864 -4.174 -12.174 1.00 83.44 106 LEU A N 1
ATOM 848 C CA . LEU A 1 106 ? 16.083 -4.391 -13.610 1.00 83.44 106 LEU A CA 1
ATOM 849 C C . LEU A 1 106 ? 15.343 -3.376 -14.461 1.00 83.44 106 LEU A C 1
ATOM 851 O O . LEU A 1 106 ? 15.838 -2.944 -15.499 1.00 83.44 106 LEU A O 1
ATOM 855 N N . VAL A 1 107 ? 14.149 -3.018 -14.009 1.00 88.94 107 VAL A N 1
ATOM 856 C CA . VAL A 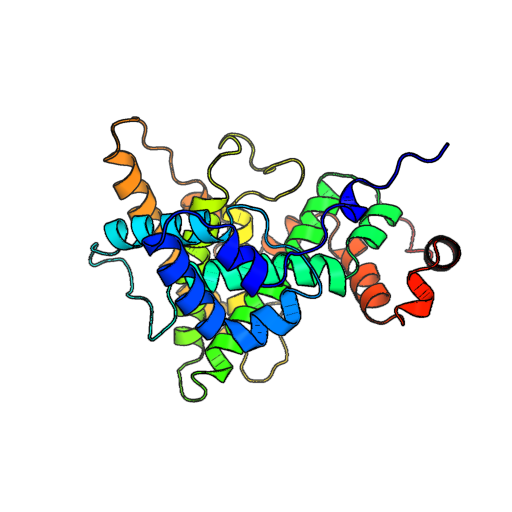1 107 ? 13.333 -1.982 -14.627 1.00 88.94 107 VAL A CA 1
ATOM 857 C C . VAL A 1 107 ? 14.026 -0.629 -14.478 1.00 88.94 107 VAL A C 1
ATOM 859 O O . VAL A 1 107 ? 14.130 0.104 -15.455 1.00 88.94 107 VAL A O 1
ATOM 862 N N . GLU A 1 108 ? 14.610 -0.350 -13.312 1.00 89.25 108 GLU A N 1
ATOM 863 C CA . GLU A 1 108 ? 15.453 0.824 -13.069 1.00 89.25 108 GLU A CA 1
ATOM 864 C C . GLU A 1 108 ? 16.716 0.820 -13.946 1.00 89.25 108 GLU A C 1
ATOM 866 O O . GLU A 1 108 ? 17.046 1.842 -14.540 1.00 89.25 108 GLU A O 1
ATOM 871 N N . LYS A 1 109 ? 17.392 -0.328 -14.121 1.00 86.81 109 LYS A N 1
ATOM 872 C CA . LYS A 1 109 ? 18.518 -0.451 -15.072 1.00 86.81 109 LYS A CA 1
ATOM 873 C C . LYS A 1 109 ? 18.101 -0.151 -16.520 1.00 86.81 109 LYS A C 1
ATOM 875 O O . LYS A 1 109 ? 18.905 0.400 -17.264 1.00 86.81 109 LYS A O 1
ATOM 880 N N . HIS A 1 110 ? 16.881 -0.516 -16.922 1.00 87.25 110 HIS A N 1
ATOM 881 C CA . HIS A 1 110 ? 16.373 -0.298 -18.281 1.00 87.25 110 HIS A CA 1
ATOM 882 C C . HIS A 1 110 ? 15.935 1.153 -18.528 1.00 87.25 110 HIS A C 1
ATOM 884 O O . HIS A 1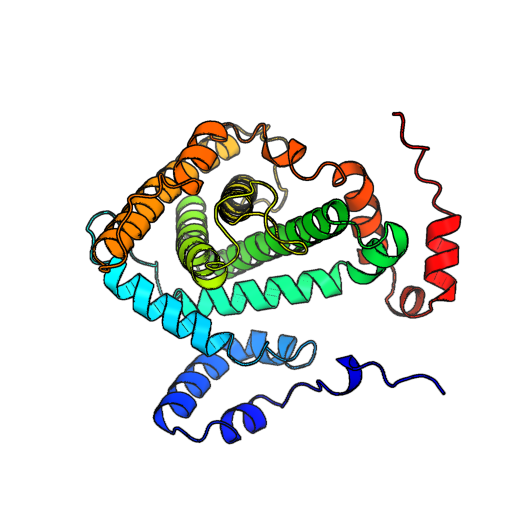 110 ? 16.328 1.750 -19.525 1.00 87.25 110 HIS A O 1
ATOM 890 N N . PHE A 1 111 ? 15.139 1.729 -17.623 1.00 87.19 111 PHE A N 1
ATOM 891 C CA . PHE A 1 111 ? 14.571 3.075 -17.778 1.00 87.19 111 PHE A CA 1
ATOM 892 C C . PHE A 1 111 ? 15.421 4.194 -17.164 1.00 87.19 111 PHE A C 1
ATOM 894 O O . PHE A 1 111 ? 15.081 5.369 -17.316 1.00 87.19 111 PHE A O 1
ATOM 901 N N . GLY A 1 112 ? 16.505 3.842 -16.471 1.00 88.50 112 GLY A N 1
ATOM 902 C CA . GLY A 1 112 ? 17.378 4.768 -15.764 1.00 88.50 112 GLY A CA 1
ATOM 903 C C . GLY A 1 112 ? 16.871 5.159 -14.372 1.00 88.50 112 GLY A C 1
ATOM 904 O O . GLY A 1 112 ? 15.735 4.897 -13.975 1.00 88.50 112 GLY A O 1
ATOM 905 N N . ASN A 1 113 ? 17.743 5.848 -13.637 1.00 87.50 113 ASN A N 1
ATOM 906 C CA . ASN A 1 113 ? 17.536 6.310 -12.262 1.00 87.50 113 ASN A CA 1
ATOM 907 C C . ASN A 1 113 ? 16.789 7.665 -12.208 1.00 87.50 113 ASN A C 1
ATOM 909 O O . ASN A 1 113 ? 17.156 8.585 -11.476 1.00 87.50 113 ASN A O 1
ATOM 913 N N . GLU A 1 114 ? 15.772 7.834 -13.053 1.00 90.00 114 GLU A N 1
ATOM 914 C CA . GLU A 1 114 ? 14.925 9.025 -13.015 1.00 90.00 114 GLU A CA 1
ATOM 915 C C . GLU A 1 114 ? 13.967 8.964 -11.820 1.00 90.00 114 GLU A C 1
ATOM 917 O O . GLU A 1 114 ? 13.442 7.904 -11.475 1.00 90.00 114 GLU A O 1
ATOM 922 N N . VAL A 1 115 ? 13.673 10.123 -11.222 1.00 86.19 115 VAL A N 1
ATOM 923 C CA . VAL A 1 115 ? 12.720 10.239 -10.101 1.00 86.19 115 VAL A CA 1
ATOM 924 C C . VAL A 1 115 ? 11.347 9.658 -10.472 1.00 86.19 115 VAL A C 1
ATOM 926 O O . VAL A 1 115 ? 10.733 8.950 -9.682 1.00 86.19 115 VAL A O 1
ATOM 929 N N . SER A 1 116 ? 10.893 9.889 -11.707 1.00 87.38 116 SER A N 1
ATOM 930 C CA . SER A 1 116 ? 9.635 9.356 -12.244 1.00 87.38 116 SER A CA 1
ATOM 931 C C . SER A 1 116 ? 9.619 7.823 -12.327 1.00 87.38 116 SER A C 1
ATOM 933 O O . SER A 1 116 ? 8.589 7.216 -12.028 1.00 87.38 116 SER A O 1
ATOM 935 N N . THR A 1 117 ? 10.745 7.198 -12.690 1.00 89.69 117 THR A N 1
ATOM 936 C CA . THR A 1 117 ? 10.914 5.737 -12.681 1.00 89.69 117 THR A CA 1
ATOM 937 C C . THR A 1 117 ? 10.826 5.213 -11.259 1.00 89.69 117 THR A C 1
ATOM 939 O O . THR A 1 117 ? 10.007 4.342 -10.980 1.00 89.69 117 THR A O 1
ATOM 942 N N . LYS A 1 118 ? 11.602 5.790 -10.336 1.00 89.38 118 LYS A N 1
ATOM 943 C CA . LYS A 1 118 ? 11.605 5.382 -8.925 1.00 89.38 118 LYS A CA 1
ATOM 944 C C . LYS A 1 118 ? 10.221 5.465 -8.301 1.00 89.38 118 LYS A C 1
ATOM 946 O O . LYS A 1 118 ? 9.747 4.489 -7.734 1.00 89.38 118 LYS A O 1
ATOM 951 N N . HIS A 1 119 ? 9.514 6.574 -8.502 1.00 88.31 119 HIS A N 1
ATOM 952 C CA . HIS A 1 119 ? 8.148 6.739 -8.001 1.00 88.31 119 HIS A CA 1
ATOM 953 C C . HIS A 1 119 ? 7.158 5.723 -8.575 1.00 88.31 119 HIS A C 1
ATOM 955 O O . HIS A 1 119 ? 6.222 5.344 -7.877 1.00 88.31 119 HIS A O 1
ATOM 961 N N . ALA A 1 120 ? 7.326 5.288 -9.825 1.00 90.12 120 ALA A N 1
ATOM 962 C CA . ALA A 1 120 ? 6.487 4.245 -10.416 1.00 90.12 120 ALA A CA 1
ATOM 963 C C . ALA A 1 120 ? 6.772 2.855 -9.813 1.00 90.12 120 ALA A C 1
ATOM 965 O O . ALA A 1 120 ? 5.845 2.071 -9.615 1.00 90.12 120 ALA A O 1
ATOM 966 N N . LEU A 1 121 ? 8.033 2.563 -9.482 1.00 92.00 121 LEU A N 1
ATOM 967 C CA . LEU A 1 121 ? 8.436 1.317 -8.820 1.00 92.00 121 LEU A CA 1
ATOM 968 C C . LEU A 1 121 ? 7.958 1.276 -7.361 1.00 92.00 121 LEU A C 1
ATOM 970 O O . LEU A 1 121 ? 7.374 0.284 -6.930 1.00 92.00 121 LEU A O 1
ATOM 974 N N . GLU A 1 122 ? 8.118 2.378 -6.625 1.00 90.69 122 GLU A N 1
ATOM 975 C CA . GLU A 1 122 ? 7.566 2.545 -5.272 1.00 90.69 122 GLU A CA 1
ATOM 976 C C . GLU A 1 122 ? 6.047 2.364 -5.240 1.00 90.69 122 GLU A C 1
ATOM 978 O O . GLU A 1 122 ? 5.509 1.710 -4.349 1.00 90.69 122 GLU A O 1
ATOM 983 N N . TYR A 1 123 ? 5.354 2.907 -6.243 1.00 90.62 123 TYR A N 1
ATOM 984 C CA . TYR A 1 123 ? 3.913 2.744 -6.398 1.00 90.62 123 TYR A CA 1
ATOM 985 C C . TYR A 1 123 ? 3.505 1.276 -6.563 1.00 90.62 123 TYR A C 1
ATOM 987 O O . TYR A 1 123 ? 2.617 0.812 -5.846 1.00 90.62 123 TYR A O 1
ATOM 995 N N . ASP A 1 124 ? 4.160 0.515 -7.448 1.00 92.56 124 ASP A N 1
ATOM 996 C CA . ASP A 1 124 ? 3.873 -0.919 -7.601 1.00 92.56 124 ASP A CA 1
ATOM 997 C C . ASP A 1 124 ? 4.119 -1.685 -6.295 1.00 92.56 124 ASP A C 1
ATOM 999 O O . ASP A 1 124 ? 3.249 -2.444 -5.850 1.00 92.56 124 ASP A O 1
ATOM 1003 N N . ALA A 1 125 ? 5.260 -1.432 -5.643 1.00 90.88 125 ALA A N 1
ATOM 1004 C CA . ALA A 1 125 ? 5.623 -2.073 -4.382 1.00 90.88 125 ALA A CA 1
ATOM 1005 C C . ALA A 1 125 ? 4.591 -1.774 -3.284 1.00 90.88 125 ALA A C 1
ATOM 1007 O O . ALA A 1 125 ? 4.121 -2.690 -2.596 1.00 90.88 125 ALA A O 1
ATOM 1008 N N . ASP A 1 126 ? 4.146 -0.522 -3.170 1.00 93.31 126 ASP A N 1
ATOM 1009 C CA . ASP A 1 126 ? 3.081 -0.117 -2.256 1.00 93.31 126 ASP A CA 1
ATOM 1010 C C . ASP A 1 126 ? 1.764 -0.826 -2.538 1.00 93.31 126 ASP A C 1
ATOM 1012 O O . ASP A 1 126 ? 1.168 -1.410 -1.626 1.00 93.31 126 ASP A O 1
ATOM 1016 N N . LEU A 1 127 ? 1.301 -0.814 -3.788 1.00 91.81 127 LEU A N 1
ATOM 1017 C CA . LEU A 1 127 ? 0.011 -1.399 -4.137 1.00 91.81 127 LEU A CA 1
ATOM 1018 C C . LEU A 1 127 ? -0.019 -2.909 -3.909 1.00 91.81 127 LEU A C 1
ATOM 1020 O O . LEU A 1 127 ? -1.016 -3.448 -3.407 1.00 91.81 127 LEU A O 1
ATOM 1024 N N . CYS A 1 128 ? 1.060 -3.600 -4.263 1.00 89.19 128 CYS A N 1
ATOM 1025 C CA . CYS A 1 128 ? 1.222 -5.027 -4.013 1.00 89.19 128 CYS A CA 1
ATOM 1026 C C . CYS A 1 128 ? 1.245 -5.336 -2.504 1.00 89.19 128 CYS A C 1
ATOM 1028 O O . CYS A 1 128 ? 0.592 -6.284 -2.046 1.00 89.19 128 CYS A O 1
ATOM 1030 N N . SER A 1 129 ? 1.899 -4.488 -1.710 1.00 89.31 129 SER A N 1
ATOM 1031 C CA . SER A 1 129 ? 1.962 -4.618 -0.247 1.00 89.31 129 SER A CA 1
ATOM 1032 C C . SER A 1 129 ? 0.610 -4.408 0.415 1.00 89.31 129 SER A C 1
ATOM 1034 O O . SER A 1 129 ? 0.171 -5.239 1.212 1.00 89.31 129 SER A O 1
ATOM 1036 N N . VAL A 1 130 ? -0.106 -3.348 0.034 1.00 94.38 130 VAL A N 1
ATOM 1037 C CA . VAL A 1 130 ? -1.471 -3.058 0.498 1.00 94.38 130 VAL A CA 1
ATOM 1038 C C . VAL A 1 130 ? -2.400 -4.237 0.203 1.00 94.38 130 VAL A C 1
ATOM 1040 O O . VAL A 1 130 ? -3.150 -4.678 1.080 1.00 94.38 130 VAL A O 1
ATOM 1043 N N . ALA A 1 131 ? -2.327 -4.791 -1.011 1.00 91.12 131 ALA A N 1
ATOM 1044 C CA . ALA A 1 131 ? -3.123 -5.954 -1.388 1.00 91.12 131 ALA A CA 1
ATOM 1045 C C . ALA A 1 131 ? -2.789 -7.187 -0.543 1.00 91.12 131 ALA A C 1
ATOM 1047 O O . ALA A 1 131 ? -3.698 -7.874 -0.073 1.00 91.12 131 ALA A O 1
ATOM 1048 N N . SER A 1 132 ? -1.504 -7.439 -0.304 1.00 88.00 132 SER A N 1
ATOM 1049 C CA . SER A 1 132 ? -1.041 -8.579 0.491 1.00 88.00 132 SER A CA 1
ATOM 1050 C C . SER A 1 132 ? -1.493 -8.487 1.945 1.00 88.00 132 SER A C 1
ATOM 1052 O O . SER A 1 132 ? -1.991 -9.468 2.499 1.00 88.00 132 SER A O 1
ATOM 1054 N N . LEU A 1 133 ? -1.422 -7.298 2.547 1.00 90.88 133 LEU A N 1
ATOM 1055 C CA . LEU A 1 133 ? -1.949 -7.054 3.891 1.00 90.88 133 LEU A CA 1
ATOM 1056 C C . LEU A 1 133 ? -3.454 -7.289 3.966 1.00 90.88 133 LEU A C 1
ATOM 1058 O O . LEU A 1 133 ? -3.925 -7.939 4.899 1.00 90.88 133 LEU A O 1
ATOM 1062 N N . TYR A 1 134 ? -4.212 -6.801 2.982 1.00 92.06 134 TYR A N 1
ATOM 1063 C CA . TYR A 1 134 ? -5.649 -7.050 2.920 1.00 92.06 134 TYR A CA 1
ATOM 1064 C C . TYR A 1 134 ? -5.970 -8.541 2.826 1.00 92.06 134 TYR A C 1
ATOM 1066 O O . TYR A 1 134 ? -6.788 -9.030 3.605 1.00 92.06 134 TYR A O 1
ATOM 1074 N N . ARG A 1 135 ? -5.293 -9.287 1.943 1.00 87.75 135 ARG A N 1
ATOM 1075 C CA . ARG A 1 135 ? -5.491 -10.740 1.818 1.00 87.75 135 ARG A CA 1
ATOM 1076 C C . ARG A 1 135 ? -5.090 -11.485 3.086 1.00 87.75 135 ARG A C 1
ATOM 1078 O O . ARG A 1 135 ? -5.803 -12.399 3.494 1.00 87.75 135 ARG A O 1
ATOM 1085 N N . TYR A 1 136 ? -4.022 -11.064 3.762 1.00 88.50 136 TYR A N 1
ATOM 1086 C CA . TYR A 1 136 ? -3.658 -11.616 5.064 1.00 88.50 136 TYR A CA 1
ATOM 1087 C C . TYR A 1 136 ? -4.772 -11.384 6.089 1.00 88.50 136 TYR A C 1
ATOM 1089 O O . TYR A 1 136 ? -5.270 -12.342 6.676 1.00 88.50 136 TYR A O 1
ATOM 1097 N N . VAL A 1 137 ? -5.237 -10.144 6.254 1.00 88.44 137 VAL A N 1
ATOM 1098 C CA . VAL A 1 137 ? -6.302 -9.804 7.212 1.00 88.44 137 VAL A CA 1
ATOM 1099 C C . VAL A 1 137 ? -7.612 -10.533 6.882 1.00 88.44 137 VAL A C 1
ATOM 1101 O O . VAL A 1 137 ? -8.265 -11.042 7.796 1.00 88.44 137 VAL A O 1
ATOM 1104 N N . GLN A 1 138 ? -7.954 -10.668 5.598 1.00 88.88 138 GLN A N 1
ATOM 1105 C CA . GLN A 1 138 ? -9.087 -11.462 5.113 1.00 88.88 138 GLN A CA 1
ATOM 1106 C C . GLN A 1 138 ? -8.940 -12.950 5.451 1.00 88.88 138 GLN A C 1
ATOM 1108 O O . GLN A 1 138 ? -9.883 -13.546 5.963 1.00 88.88 138 GLN A O 1
ATOM 1113 N N . SER A 1 139 ? -7.757 -13.541 5.248 1.00 86.81 139 SER A N 1
ATOM 1114 C CA . SER A 1 139 ? -7.504 -14.962 5.550 1.00 86.81 139 SER A CA 1
ATOM 1115 C C . SER A 1 139 ? -7.709 -15.298 7.029 1.00 86.81 139 SER A C 1
ATOM 1117 O O . SER A 1 139 ? -8.156 -16.388 7.372 1.00 86.81 139 SER A O 1
ATOM 1119 N N . GLN A 1 140 ? -7.410 -14.342 7.911 1.00 85.94 140 GLN A N 1
ATOM 1120 C CA . GLN A 1 140 ? -7.575 -14.486 9.355 1.00 85.94 140 GLN A CA 1
ATOM 1121 C C . GLN A 1 140 ? -9.018 -14.228 9.818 1.00 85.94 140 GLN A C 1
ATOM 1123 O O . GLN A 1 140 ? -9.353 -14.535 10.959 1.00 85.94 140 GLN A O 1
ATOM 1128 N N . ASN A 1 141 ? -9.862 -13.633 8.967 1.00 87.56 141 ASN A N 1
ATOM 1129 C CA . ASN A 1 141 ? -11.228 -13.220 9.298 1.00 87.56 141 ASN A CA 1
ATOM 1130 C C . ASN A 1 141 ? -12.188 -13.487 8.117 1.00 87.56 141 ASN A C 1
ATOM 1132 O O . ASN A 1 141 ? -12.813 -12.548 7.617 1.00 87.56 141 ASN A O 1
ATOM 1136 N N . PRO A 1 142 ? -12.327 -14.745 7.655 1.00 88.81 142 PRO A N 1
ATOM 1137 C CA . PRO A 1 142 ? -12.998 -15.068 6.391 1.00 88.81 142 PRO A CA 1
ATOM 1138 C C . PRO A 1 142 ? -14.498 -14.737 6.365 1.00 88.81 142 PRO A C 1
ATOM 1140 O O . PRO A 1 142 ? -15.073 -14.583 5.295 1.00 88.81 142 PRO A O 1
ATOM 1143 N N . THR A 1 143 ? -15.140 -14.616 7.529 1.00 90.19 143 THR A N 1
ATOM 1144 C CA . THR A 1 143 ? -16.570 -14.287 7.664 1.00 90.19 143 THR A CA 1
ATOM 1145 C C . THR A 1 143 ? -16.833 -12.791 7.857 1.00 90.19 143 THR A C 1
ATOM 1147 O O . THR A 1 143 ? -17.983 -12.369 7.974 1.00 90.19 143 THR A O 1
ATOM 1150 N N . CYS A 1 144 ? -15.780 -11.976 7.939 1.00 89.81 144 CYS A N 1
ATOM 1151 C CA . CYS A 1 144 ? -15.898 -10.555 8.227 1.00 89.81 144 CYS A CA 1
ATOM 1152 C C . CYS A 1 144 ? -16.267 -9.759 6.971 1.00 89.81 144 CYS A C 1
ATOM 1154 O O . CYS A 1 144 ? -15.843 -10.074 5.861 1.00 89.81 144 CYS A O 1
ATOM 1156 N N . ASN A 1 145 ? -17.033 -8.682 7.156 1.00 91.38 145 ASN A N 1
ATOM 1157 C CA . ASN A 1 145 ? -17.421 -7.800 6.064 1.00 91.38 145 ASN A CA 1
ATOM 1158 C C . ASN A 1 145 ? -16.172 -7.224 5.343 1.00 91.38 145 ASN A C 1
ATOM 1160 O O . ASN A 1 145 ? -15.317 -6.627 6.007 1.00 91.38 145 ASN A O 1
ATOM 1164 N N . PRO A 1 146 ? -16.077 -7.312 4.000 1.00 92.06 146 PRO A N 1
ATOM 1165 C CA . PRO A 1 146 ? -14.900 -6.861 3.255 1.00 92.06 146 PRO A CA 1
ATOM 1166 C C . PRO A 1 146 ? -14.561 -5.389 3.464 1.00 92.06 146 PRO A C 1
ATOM 1168 O O . PRO A 1 146 ? -13.388 -5.034 3.577 1.00 92.06 146 PRO A O 1
ATOM 1171 N N . LEU A 1 147 ? -15.572 -4.517 3.548 1.00 92.81 147 LEU A N 1
ATOM 1172 C CA . LEU A 1 147 ? -15.346 -3.107 3.831 1.00 92.81 147 LEU A CA 1
ATOM 1173 C C . LEU A 1 147 ? -14.723 -2.941 5.216 1.00 92.81 147 LEU A C 1
ATOM 1175 O O . LEU A 1 147 ? -13.752 -2.206 5.335 1.00 92.81 147 LEU A O 1
ATOM 1179 N N . LEU A 1 148 ? -15.211 -3.643 6.243 1.00 91.56 148 LEU A N 1
ATOM 1180 C CA . LEU A 1 148 ? -14.620 -3.576 7.583 1.00 91.56 148 LEU A CA 1
ATOM 1181 C C . LEU A 1 148 ? -13.138 -3.986 7.572 1.00 91.56 148 LEU A C 1
ATOM 1183 O O . LEU A 1 148 ? -12.313 -3.275 8.140 1.00 91.56 148 LEU A O 1
ATOM 1187 N N . LEU A 1 149 ? -12.781 -5.057 6.860 1.00 91.62 149 LEU A N 1
ATOM 1188 C CA . LEU A 1 149 ? -11.383 -5.480 6.705 1.00 91.62 149 LEU A CA 1
ATOM 1189 C C . LEU A 1 149 ? -10.528 -4.406 6.012 1.00 91.62 149 LEU A C 1
ATOM 1191 O O . LEU A 1 149 ? -9.440 -4.086 6.491 1.00 91.62 149 LEU A O 1
ATOM 1195 N N . LYS A 1 150 ? -11.037 -3.785 4.939 1.00 93.50 150 LYS A N 1
ATOM 1196 C CA . LYS A 1 150 ? -10.361 -2.666 4.254 1.00 93.50 150 LYS A CA 1
ATOM 1197 C C . LYS A 1 150 ? -10.132 -1.479 5.194 1.00 93.50 150 LYS A C 1
ATOM 1199 O O . LYS A 1 150 ? -9.047 -0.905 5.187 1.00 93.50 150 LYS A O 1
ATOM 1204 N N . ARG A 1 151 ? -11.113 -1.145 6.044 1.00 92.56 151 ARG A N 1
ATOM 1205 C CA . ARG A 1 151 ? -10.981 -0.078 7.058 1.00 92.56 151 ARG A CA 1
ATOM 1206 C C . ARG A 1 151 ? -9.839 -0.371 8.025 1.00 92.56 151 ARG A C 1
ATOM 1208 O O . ARG A 1 151 ? -9.034 0.512 8.294 1.00 92.56 151 ARG A O 1
ATOM 1215 N N . VAL A 1 152 ? -9.746 -1.610 8.509 1.00 90.19 152 VAL A N 1
ATOM 1216 C CA . VAL A 1 152 ? -8.685 -2.041 9.433 1.00 90.19 152 VAL A CA 1
ATOM 1217 C C . VAL A 1 152 ? -7.310 -1.897 8.790 1.00 90.19 152 VAL A C 1
ATOM 1219 O O . VAL A 1 152 ? -6.400 -1.364 9.423 1.00 90.19 152 VAL A O 1
ATOM 1222 N N . VAL A 1 153 ? -7.158 -2.331 7.538 1.00 92.88 153 VAL A N 1
ATOM 1223 C CA . VAL A 1 153 ? -5.890 -2.201 6.805 1.00 92.88 153 VAL A CA 1
ATOM 1224 C C . VAL A 1 153 ? -5.528 -0.729 6.617 1.00 92.88 153 VAL A C 1
ATOM 1226 O O . VAL A 1 153 ? -4.429 -0.335 7.001 1.00 92.88 153 VAL A O 1
ATOM 1229 N N . LEU A 1 154 ? -6.461 0.090 6.118 1.00 93.94 154 LEU A N 1
ATOM 1230 C CA . LEU A 1 154 ? -6.238 1.520 5.888 1.00 93.94 154 LEU A CA 1
ATOM 1231 C C . LEU A 1 154 ? -5.825 2.249 7.166 1.00 93.94 154 LEU A C 1
ATOM 1233 O O . LEU A 1 154 ? -4.859 2.999 7.156 1.00 93.94 154 LEU A O 1
ATOM 1237 N N . MET A 1 155 ? -6.531 2.025 8.273 1.00 90.31 155 MET A N 1
ATOM 1238 C CA . MET A 1 155 ? -6.230 2.714 9.525 1.00 90.31 155 MET A CA 1
ATOM 1239 C C . MET A 1 155 ? -4.854 2.355 10.077 1.00 90.31 155 MET A C 1
ATOM 1241 O O . MET A 1 155 ? -4.182 3.219 10.627 1.00 90.31 155 MET A O 1
ATOM 1245 N N . ASN A 1 156 ? -4.440 1.090 9.971 1.00 89.06 156 ASN A N 1
ATOM 1246 C CA . ASN A 1 156 ? -3.114 0.692 10.432 1.00 89.06 156 ASN A CA 1
ATOM 1247 C C . ASN A 1 156 ? -2.022 1.268 9.525 1.00 89.06 156 ASN A C 1
ATOM 1249 O O . ASN A 1 156 ? -1.064 1.845 10.032 1.00 89.0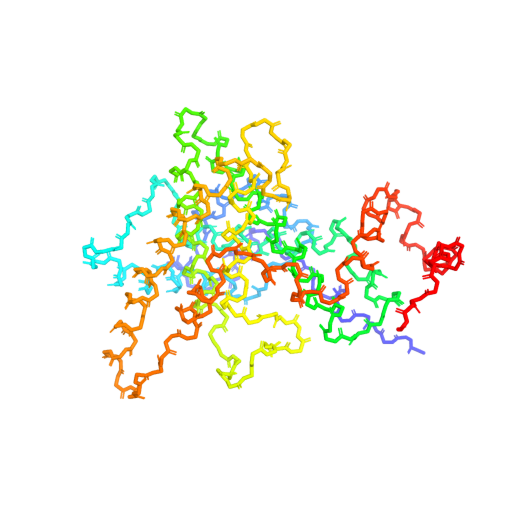6 156 ASN A O 1
ATOM 1253 N N . LEU A 1 157 ? -2.209 1.182 8.204 1.00 91.38 157 LEU A N 1
ATOM 1254 C CA . LEU A 1 157 ? -1.287 1.762 7.229 1.00 91.38 157 LEU A CA 1
ATOM 1255 C C . LEU A 1 157 ? -1.177 3.276 7.343 1.00 91.38 157 LEU A C 1
ATOM 1257 O O . LEU A 1 157 ? -0.087 3.805 7.162 1.00 91.38 157 LEU A O 1
ATOM 1261 N N . TYR A 1 158 ? -2.274 3.965 7.661 1.00 91.81 158 TYR A N 1
ATOM 1262 C CA . TYR A 1 158 ? -2.279 5.411 7.830 1.00 91.81 158 TYR A CA 1
ATOM 1263 C C . TYR A 1 158 ? -1.209 5.856 8.826 1.00 91.81 158 TYR A C 1
ATOM 1265 O O . TYR A 1 158 ? -0.348 6.655 8.477 1.00 91.81 158 TYR A O 1
ATOM 1273 N N . TRP A 1 159 ? -1.214 5.295 10.038 1.00 88.00 159 TRP A N 1
ATOM 1274 C CA . TRP A 1 159 ? -0.252 5.677 11.072 1.00 88.00 159 TRP A CA 1
ATOM 1275 C C . TRP A 1 159 ? 1.177 5.296 10.691 1.00 88.00 159 TRP A C 1
ATOM 1277 O O . TRP A 1 159 ? 2.086 6.096 10.893 1.00 88.00 159 TRP A O 1
ATOM 1287 N N . THR A 1 160 ? 1.367 4.110 10.103 1.00 87.56 160 THR A N 1
ATOM 1288 C CA . THR A 1 160 ? 2.667 3.660 9.588 1.00 87.56 160 THR A CA 1
ATOM 1289 C C . THR A 1 160 ? 3.221 4.648 8.565 1.00 87.56 160 THR A C 1
ATOM 1291 O O . THR A 1 160 ? 4.276 5.228 8.792 1.00 87.56 160 THR A O 1
ATOM 1294 N N . LEU A 1 161 ? 2.494 4.902 7.478 1.00 88.31 161 LEU A N 1
ATOM 1295 C CA . LEU A 1 161 ? 2.936 5.790 6.404 1.00 88.31 161 LEU A CA 1
ATOM 1296 C C . LEU A 1 161 ? 3.098 7.230 6.899 1.00 88.31 161 LEU A C 1
ATOM 1298 O O . LEU A 1 161 ? 4.107 7.867 6.615 1.00 88.31 161 LEU A O 1
ATOM 1302 N N . ARG A 1 162 ? 2.140 7.740 7.681 1.00 85.31 162 ARG A N 1
ATOM 1303 C CA . ARG A 1 162 ? 2.143 9.134 8.141 1.00 85.31 162 ARG A CA 1
ATOM 1304 C C . ARG A 1 162 ? 3.295 9.454 9.085 1.00 85.31 162 ARG A C 1
ATOM 1306 O O . ARG A 1 162 ? 3.809 10.565 9.012 1.00 85.31 162 ARG A O 1
ATOM 1313 N N . MET A 1 163 ? 3.663 8.525 9.969 1.00 80.19 163 MET A N 1
ATOM 1314 C CA . MET A 1 163 ? 4.668 8.763 11.010 1.00 80.19 163 MET A CA 1
ATOM 1315 C C . MET A 1 163 ? 6.058 8.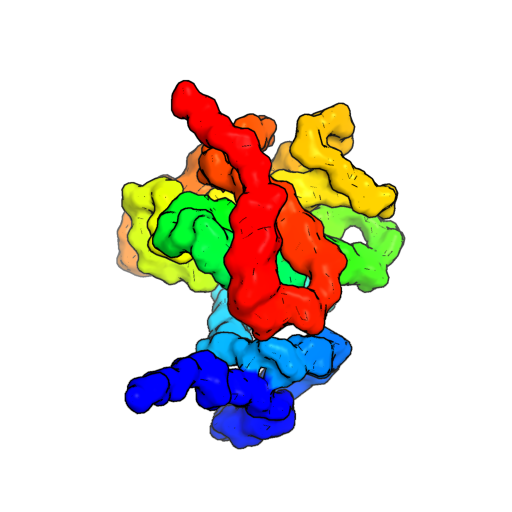223 10.669 1.00 80.19 163 MET A C 1
ATOM 1317 O O . MET A 1 163 ? 7.028 8.710 11.239 1.00 80.19 163 MET A O 1
ATOM 1321 N N . MET A 1 164 ? 6.183 7.230 9.780 1.00 74.12 164 MET A N 1
ATOM 1322 C CA . MET A 1 164 ? 7.500 6.727 9.356 1.00 74.12 164 MET A CA 1
ATOM 1323 C C . MET A 1 164 ? 8.116 7.550 8.226 1.00 74.12 164 MET A C 1
ATOM 1325 O O . MET A 1 164 ? 9.333 7.578 8.095 1.00 74.12 164 MET A O 1
ATOM 1329 N N . ILE A 1 165 ? 7.290 8.214 7.415 1.00 69.88 165 ILE A N 1
ATOM 1330 C CA . ILE A 1 165 ? 7.737 9.025 6.268 1.00 69.88 165 ILE A CA 1
ATOM 1331 C C . ILE A 1 165 ? 7.869 10.515 6.670 1.00 69.88 165 ILE A C 1
ATOM 1333 O O . ILE A 1 165 ? 8.193 11.373 5.854 1.00 69.88 165 ILE A O 1
ATOM 1337 N N . ASP A 1 166 ? 7.639 10.842 7.946 1.00 56.72 166 ASP A N 1
ATOM 1338 C CA . ASP A 1 166 ? 7.675 12.210 8.470 1.00 56.72 166 ASP A CA 1
ATOM 1339 C C . ASP A 1 166 ? 9.130 12.724 8.491 1.00 56.72 166 ASP A C 1
ATOM 1341 O O . ASP A 1 166 ? 9.928 12.322 9.337 1.00 56.72 166 ASP A O 1
ATOM 1345 N N . GLY A 1 167 ? 9.510 13.571 7.526 1.00 49.44 167 GLY A N 1
ATOM 1346 C CA . GLY A 1 167 ? 10.846 14.185 7.509 1.00 49.44 167 GLY A CA 1
ATOM 1347 C C . GLY A 1 167 ? 11.340 14.784 6.189 1.00 49.44 167 GLY A C 1
ATOM 1348 O O . GLY A 1 167 ? 12.238 15.622 6.220 1.00 49.44 167 GLY A O 1
ATOM 1349 N N . THR A 1 168 ? 10.776 14.441 5.029 1.00 45.81 168 THR A N 1
ATOM 1350 C CA . THR A 1 168 ? 11.144 15.126 3.775 1.00 45.81 168 THR A CA 1
ATOM 1351 C C . THR A 1 168 ? 10.189 16.285 3.526 1.00 45.81 168 THR A C 1
ATOM 1353 O O . THR A 1 168 ? 9.112 16.086 2.974 1.00 45.81 168 THR A O 1
ATOM 1356 N N . THR A 1 169 ? 10.582 17.460 4.027 1.00 42.69 169 THR A N 1
ATOM 1357 C CA . THR A 1 169 ? 10.138 18.816 3.648 1.00 42.69 169 THR A CA 1
ATOM 1358 C C . THR A 1 169 ? 8.827 18.897 2.864 1.00 42.69 169 THR A C 1
ATOM 1360 O O . THR A 1 169 ? 8.775 18.661 1.660 1.00 42.69 169 THR A O 1
ATOM 1363 N N . VAL A 1 170 ? 7.800 19.343 3.580 1.00 45.16 170 VAL A N 1
ATOM 1364 C CA . VAL A 1 170 ? 6.389 19.556 3.221 1.00 45.16 170 VAL A CA 1
ATOM 1365 C C . VAL A 1 170 ? 6.157 20.489 2.010 1.00 45.16 170 VAL A C 1
ATOM 1367 O O . VAL A 1 170 ? 5.023 20.678 1.589 1.00 45.16 170 VAL A O 1
ATOM 1370 N N . ASN A 1 171 ? 7.203 21.022 1.372 1.00 45.78 171 ASN A N 1
ATOM 1371 C CA . ASN A 1 171 ? 7.060 22.094 0.383 1.00 45.78 171 ASN A CA 1
ATOM 1372 C C . ASN A 1 171 ? 7.034 21.654 -1.088 1.00 45.78 171 ASN A C 1
ATOM 1374 O O . ASN A 1 171 ? 6.654 22.468 -1.923 1.00 45.78 171 ASN A O 1
ATOM 1378 N N . ASP A 1 172 ? 7.363 20.400 -1.417 1.00 45.69 172 ASP A N 1
ATOM 1379 C CA . ASP A 1 172 ? 7.291 19.913 -2.799 1.00 45.69 172 ASP A CA 1
ATOM 1380 C C . ASP A 1 172 ? 6.314 18.739 -2.924 1.00 45.69 172 ASP A C 1
ATOM 1382 O O . ASP A 1 172 ? 6.561 17.628 -2.448 1.00 45.69 172 ASP A O 1
ATOM 1386 N N . PHE A 1 173 ? 5.226 18.954 -3.673 1.00 50.69 173 PHE A N 1
ATOM 1387 C CA . PHE A 1 173 ? 4.277 17.910 -4.096 1.00 50.69 173 PHE A CA 1
ATOM 1388 C C . PHE A 1 173 ? 4.946 16.730 -4.838 1.00 50.69 173 PHE A C 1
ATOM 1390 O O . PHE A 1 173 ? 4.293 15.721 -5.107 1.00 50.69 173 PHE A O 1
ATOM 1397 N N . GLY A 1 174 ? 6.236 16.847 -5.175 1.00 49.69 174 GLY A N 1
ATOM 1398 C CA . GLY A 1 174 ? 7.048 15.814 -5.809 1.00 49.69 174 GLY A CA 1
ATOM 1399 C C . GLY A 1 174 ? 7.522 14.690 -4.882 1.00 49.69 174 GLY A C 1
ATOM 1400 O O . GLY A 1 174 ? 7.919 13.654 -5.395 1.00 49.69 174 GLY A O 1
ATOM 1401 N N . GLY A 1 175 ? 7.466 14.824 -3.551 1.00 57.38 175 GLY A N 1
ATOM 1402 C CA . GLY A 1 175 ? 8.045 13.820 -2.644 1.00 57.38 175 GLY A CA 1
ATOM 1403 C C . GLY A 1 175 ? 9.582 13.858 -2.599 1.00 57.38 175 GLY A C 1
ATOM 1404 O O . GLY A 1 175 ? 10.203 14.861 -2.939 1.00 57.38 175 GLY A O 1
ATOM 1405 N N . SER A 1 176 ? 10.211 12.770 -2.148 1.00 64.88 176 SER A N 1
ATOM 1406 C CA . SER A 1 176 ? 11.677 12.632 -2.146 1.00 64.88 176 SER A CA 1
ATOM 1407 C C . SER A 1 176 ? 12.193 12.093 -3.487 1.00 64.88 176 SER A C 1
ATOM 1409 O O . SER A 1 176 ? 11.416 11.640 -4.327 1.00 64.88 176 SER A O 1
ATOM 1411 N N . GLN A 1 177 ? 13.517 12.078 -3.687 1.00 69.69 177 GLN A N 1
ATOM 1412 C CA . GLN A 1 177 ? 14.128 11.508 -4.902 1.00 69.69 177 GLN A CA 1
ATOM 1413 C C . GLN A 1 177 ? 13.738 10.046 -5.154 1.00 69.69 177 GLN A C 1
ATOM 1415 O O . GLN A 1 177 ? 13.789 9.581 -6.290 1.00 69.69 177 GLN A O 1
ATOM 1420 N N . THR A 1 178 ? 13.396 9.318 -4.095 1.00 63.22 178 THR A N 1
ATOM 1421 C CA . THR A 1 178 ? 13.075 7.893 -4.153 1.00 63.22 178 THR A CA 1
ATOM 1422 C C . THR A 1 178 ? 11.604 7.620 -3.900 1.00 63.22 178 THR A C 1
ATOM 1424 O O . THR A 1 178 ? 11.040 6.805 -4.611 1.00 63.22 178 THR A O 1
ATOM 1427 N N . HIS A 1 179 ? 10.957 8.340 -2.982 1.00 69.00 179 HIS A N 1
ATOM 1428 C CA . HIS A 1 179 ? 9.597 8.034 -2.531 1.00 69.00 179 HIS A CA 1
ATOM 1429 C C . HIS A 1 179 ? 8.591 9.145 -2.855 1.00 69.00 179 HIS A C 1
ATOM 1431 O O . HIS A 1 179 ? 8.881 10.311 -2.561 1.00 69.00 179 HIS A O 1
ATOM 1437 N N . PRO A 1 180 ? 7.384 8.798 -3.343 1.00 73.44 180 PRO A N 1
ATOM 1438 C CA . PRO A 1 180 ? 6.286 9.745 -3.500 1.00 73.44 180 PRO A CA 1
ATOM 1439 C C . PRO A 1 180 ? 5.850 10.376 -2.173 1.00 73.44 180 PRO A C 1
ATOM 1441 O O . PRO A 1 180 ? 6.086 9.842 -1.086 1.00 73.44 180 PRO A O 1
ATOM 1444 N N . TYR A 1 181 ? 5.137 11.497 -2.274 1.00 79.31 181 TYR A N 1
ATOM 1445 C CA . TYR A 1 181 ? 4.569 12.192 -1.122 1.00 79.31 181 TYR A CA 1
ATOM 1446 C C . TYR A 1 181 ? 3.589 11.311 -0.320 1.00 79.31 181 TYR A C 1
ATOM 1448 O O . TYR A 1 181 ? 2.846 10.503 -0.882 1.00 79.31 181 TYR A O 1
ATOM 1456 N N . VAL A 1 182 ? 3.530 11.493 1.004 1.00 84.31 182 VAL A N 1
ATOM 1457 C CA . VAL A 1 182 ? 2.739 10.626 1.898 1.00 84.31 182 VAL A CA 1
ATOM 1458 C C . VAL A 1 182 ? 1.243 10.634 1.581 1.00 84.31 182 VAL A C 1
ATOM 1460 O O . VAL A 1 182 ? 0.619 9.573 1.551 1.00 84.31 182 VAL A O 1
ATOM 1463 N N . ALA A 1 183 ? 0.664 11.796 1.256 1.00 83.62 183 ALA A N 1
ATOM 1464 C CA . ALA A 1 183 ? -0.741 11.856 0.851 1.00 83.62 183 ALA A CA 1
ATOM 1465 C C . ALA A 1 183 ? -0.997 11.078 -0.436 1.00 83.62 183 ALA A C 1
ATOM 1467 O O . ALA A 1 183 ? -2.085 10.522 -0.621 1.00 83.62 183 ALA A O 1
ATOM 1468 N N . ALA A 1 184 ? 0.011 11.016 -1.312 1.00 83.31 184 ALA A N 1
ATOM 1469 C CA . ALA A 1 184 ? -0.114 10.284 -2.547 1.00 83.31 184 ALA A CA 1
ATOM 1470 C C . ALA A 1 184 ? -0.218 8.787 -2.295 1.00 83.31 184 ALA A C 1
ATOM 1472 O O . ALA A 1 184 ? -1.237 8.197 -2.661 1.00 83.31 184 ALA A O 1
ATOM 1473 N N . ARG A 1 185 ? 0.745 8.250 -1.539 1.00 88.94 185 ARG A N 1
ATOM 1474 C CA . ARG A 1 185 ? 0.786 6.846 -1.107 1.00 88.94 185 ARG A CA 1
ATOM 1475 C C . ARG A 1 185 ? -0.483 6.441 -0.350 1.00 88.94 185 ARG A C 1
ATOM 1477 O O . ARG A 1 185 ? -1.044 5.378 -0.601 1.00 88.94 185 ARG A O 1
ATOM 1484 N N . LEU A 1 186 ? -0.990 7.303 0.538 1.00 90.62 186 LEU A N 1
ATOM 1485 C CA . LEU A 1 186 ? -2.240 7.058 1.272 1.00 90.62 186 LEU A CA 1
ATOM 1486 C C . LEU A 1 186 ? -3.462 7.000 0.347 1.00 90.62 186 LEU A C 1
ATOM 1488 O O . LEU A 1 186 ? -4.303 6.113 0.491 1.00 90.62 186 LEU A O 1
ATOM 1492 N N . THR A 1 187 ? -3.547 7.912 -0.621 1.00 88.50 187 THR A N 1
ATOM 1493 C CA . THR A 1 187 ? -4.629 7.924 -1.618 1.00 88.50 187 THR A CA 1
ATOM 1494 C C . THR A 1 187 ? -4.563 6.697 -2.532 1.00 88.50 187 THR A C 1
ATOM 1496 O O . THR A 1 187 ? -5.593 6.082 -2.811 1.00 88.50 187 THR A O 1
ATOM 1499 N N . ASP A 1 188 ? -3.360 6.280 -2.934 1.00 89.38 188 ASP A N 1
ATOM 1500 C CA . ASP A 1 188 ? -3.141 5.063 -3.724 1.00 89.38 188 ASP A CA 1
ATOM 1501 C C . ASP A 1 188 ? -3.540 3.807 -2.944 1.00 89.38 188 ASP A C 1
ATOM 1503 O O . ASP A 1 188 ? -4.226 2.931 -3.477 1.00 89.38 188 ASP A O 1
ATOM 1507 N N . ALA A 1 189 ? -3.210 3.748 -1.650 1.00 92.69 189 ALA A N 1
ATOM 1508 C CA . ALA A 1 189 ? -3.650 2.672 -0.770 1.00 92.69 189 ALA A CA 1
ATOM 1509 C C . ALA A 1 189 ? -5.184 2.612 -0.658 1.00 92.69 189 ALA A C 1
ATOM 1511 O O . ALA A 1 189 ? -5.756 1.519 -0.704 1.00 92.69 189 ALA A O 1
ATOM 1512 N N . VAL A 1 190 ? -5.869 3.760 -0.562 1.00 92.62 190 VAL A N 1
ATOM 1513 C CA . VAL A 1 190 ? -7.343 3.825 -0.586 1.00 92.62 190 VAL A CA 1
ATOM 1514 C C . VAL A 1 190 ? -7.894 3.279 -1.901 1.00 92.62 190 VAL A C 1
ATOM 1516 O O . VAL A 1 190 ? -8.764 2.403 -1.868 1.00 92.62 190 VAL A O 1
ATOM 1519 N N . GLY A 1 191 ? -7.375 3.747 -3.040 1.00 89.50 191 GLY A N 1
ATOM 1520 C CA . GLY A 1 191 ? -7.794 3.281 -4.363 1.00 89.50 191 GLY A CA 1
ATOM 1521 C C . GLY A 1 191 ? -7.610 1.774 -4.511 1.00 89.50 191 GLY A C 1
ATOM 1522 O O . GLY A 1 191 ? -8.560 1.052 -4.813 1.00 89.50 191 GLY A O 1
ATOM 1523 N N . LYS A 1 192 ? -6.428 1.264 -4.160 1.00 92.00 192 LYS A N 1
ATOM 1524 C CA . LYS A 1 192 ? -6.138 -0.171 -4.199 1.00 92.00 192 LYS A CA 1
ATOM 1525 C C . LYS A 1 192 ? -7.073 -0.978 -3.311 1.00 92.00 192 LYS A C 1
ATOM 1527 O O . LYS A 1 192 ? -7.620 -1.980 -3.765 1.00 92.00 192 LYS A O 1
ATOM 1532 N N . LEU A 1 193 ? -7.299 -0.553 -2.068 1.00 93.62 193 LEU A N 1
ATOM 1533 C CA . LEU A 1 193 ? -8.243 -1.224 -1.171 1.00 93.62 193 LEU A CA 1
ATOM 1534 C C . LEU A 1 193 ? -9.665 -1.206 -1.730 1.00 93.62 193 LEU A C 1
ATOM 1536 O O . LEU A 1 193 ? -10.368 -2.211 -1.615 1.00 93.62 193 LEU A O 1
ATOM 1540 N N . ALA A 1 194 ? -10.103 -0.108 -2.346 1.00 92.44 194 ALA A N 1
ATOM 1541 C CA . ALA A 1 194 ? -11.418 -0.024 -2.973 1.00 92.44 194 ALA A CA 1
ATOM 1542 C C . ALA A 1 194 ? -11.583 -1.095 -4.063 1.00 92.44 194 ALA A C 1
ATOM 1544 O O . ALA A 1 194 ? -12.551 -1.856 -3.995 1.00 92.44 194 ALA A O 1
ATOM 1545 N N . MET A 1 195 ? -10.592 -1.234 -4.950 1.00 90.25 195 MET A N 1
ATOM 1546 C CA . MET A 1 195 ? -10.582 -2.167 -6.090 1.00 90.25 195 MET A CA 1
ATOM 1547 C C . MET A 1 195 ? -10.521 -3.654 -5.716 1.00 90.25 195 MET A C 1
ATOM 1549 O O . MET A 1 195 ? -10.884 -4.511 -6.520 1.00 90.25 195 MET A O 1
ATOM 1553 N N . LEU A 1 196 ? -10.020 -3.995 -4.525 1.00 89.44 196 LEU A N 1
ATOM 1554 C CA . LEU A 1 196 ? -9.890 -5.391 -4.098 1.00 89.44 196 LEU A CA 1
ATOM 1555 C C . LEU A 1 196 ? -11.256 -5.972 -3.728 1.00 89.44 196 LEU A C 1
ATOM 1557 O O . LEU A 1 196 ? -11.863 -5.557 -2.745 1.00 89.44 196 LEU A O 1
ATOM 1561 N N . ASN A 1 197 ? -11.737 -6.961 -4.470 1.00 84.12 197 ASN A N 1
ATOM 1562 C CA . ASN A 1 197 ? -12.968 -7.685 -4.153 1.00 84.12 197 ASN A CA 1
ATOM 1563 C C . ASN A 1 197 ? -12.686 -9.119 -3.671 1.00 84.12 197 ASN A C 1
ATOM 1565 O O . ASN A 1 197 ? -11.547 -9.612 -3.682 1.00 84.12 197 ASN A O 1
ATOM 1569 N N . ASP A 1 198 ? -13.746 -9.790 -3.227 1.00 74.31 198 ASP A N 1
ATOM 1570 C CA . ASP A 1 198 ? -13.685 -11.174 -2.750 1.00 74.31 198 ASP A CA 1
ATOM 1571 C C . ASP A 1 198 ? -13.445 -12.169 -3.892 1.00 74.31 198 ASP A C 1
ATOM 1573 O O . ASP A 1 198 ? -12.843 -13.217 -3.678 1.00 74.31 198 ASP A O 1
ATOM 1577 N N . THR A 1 199 ? -13.824 -11.811 -5.123 1.00 67.81 199 THR A N 1
ATOM 1578 C CA . THR A 1 199 ? -13.689 -12.651 -6.324 1.00 67.81 199 THR A CA 1
ATOM 1579 C C . THR A 1 199 ? -12.270 -12.692 -6.894 1.00 67.81 199 THR A C 1
ATOM 1581 O O . THR A 1 199 ? -12.057 -13.266 -7.954 1.00 67.81 199 THR A O 1
ATOM 1584 N N . GLN A 1 200 ? -11.292 -12.094 -6.206 1.00 66.38 200 GLN A N 1
ATOM 1585 C CA . GLN A 1 200 ? -9.875 -12.000 -6.589 1.00 66.38 200 GLN A CA 1
ATOM 1586 C C . GLN A 1 200 ? -9.566 -11.163 -7.840 1.00 66.38 200 GLN A C 1
ATOM 1588 O O . GLN A 1 200 ? -8.427 -10.722 -7.981 1.00 66.38 200 GLN A O 1
ATOM 1593 N N . THR A 1 201 ? -10.541 -10.883 -8.702 1.00 76.69 201 THR A N 1
ATOM 1594 C CA . THR A 1 201 ? -10.374 -10.039 -9.893 1.00 76.69 201 THR A CA 1
ATOM 1595 C C . THR A 1 201 ? -10.456 -8.554 -9.525 1.00 76.69 201 THR A C 1
ATOM 1597 O O . THR A 1 201 ? -11.548 -8.088 -9.223 1.00 76.69 201 THR A O 1
ATOM 1600 N N . PRO A 1 202 ? -9.362 -7.775 -9.540 1.00 76.00 202 PRO A N 1
ATOM 1601 C CA . PRO A 1 202 ? -9.430 -6.346 -9.226 1.00 76.00 202 PRO A CA 1
ATOM 1602 C C . PRO A 1 202 ? -10.273 -5.572 -10.255 1.00 76.00 202 PRO A C 1
ATOM 1604 O O . PRO A 1 202 ? -10.356 -5.978 -11.411 1.00 76.00 202 PRO A O 1
ATOM 1607 N N . ASP A 1 203 ? -10.842 -4.437 -9.839 1.00 79.44 203 ASP A N 1
ATOM 1608 C CA . ASP A 1 203 ? -11.559 -3.481 -10.704 1.00 79.44 203 ASP A CA 1
ATOM 1609 C C . ASP A 1 203 ? -10.725 -2.200 -10.928 1.00 79.44 203 ASP A C 1
ATOM 1611 O O . ASP A 1 203 ? -10.976 -1.187 -10.277 1.00 79.44 203 ASP A O 1
ATOM 1615 N N . PRO A 1 204 ? -9.676 -2.233 -11.775 1.00 77.31 204 PRO A N 1
ATOM 1616 C CA . PRO A 1 204 ? -8.745 -1.112 -11.953 1.00 77.31 204 PRO A CA 1
ATOM 1617 C C . PRO A 1 204 ? -9.365 0.145 -12.546 1.00 77.31 204 PRO A C 1
ATOM 1619 O O . PRO A 1 204 ? -8.887 1.238 -12.262 1.00 77.31 204 PRO A O 1
ATOM 1622 N N . ASN A 1 205 ? -10.445 -0.002 -13.306 1.00 80.19 205 ASN A N 1
ATOM 1623 C CA . ASN A 1 205 ? -11.094 1.108 -13.992 1.00 80.19 205 ASN A CA 1
ATOM 1624 C C . ASN A 1 205 ? -12.267 1.696 -13.195 1.00 80.19 205 ASN A C 1
ATOM 1626 O O . ASN A 1 205 ? -12.934 2.601 -13.690 1.00 80.19 205 ASN A O 1
ATOM 1630 N N . PHE A 1 206 ? -12.526 1.195 -11.979 1.00 80.69 206 PHE A N 1
ATOM 1631 C CA . PHE A 1 206 ? -13.668 1.597 -11.153 1.00 80.69 206 PHE A CA 1
ATOM 1632 C C . PHE A 1 206 ? -15.018 1.403 -11.868 1.00 80.69 206 PHE A C 1
ATOM 1634 O O . PHE A 1 206 ? -15.976 2.129 -11.626 1.00 80.69 206 PHE A O 1
ATOM 1641 N N . GLU A 1 207 ? -15.133 0.401 -12.738 1.00 85.38 207 GLU A N 1
ATOM 1642 C CA . GLU A 1 207 ? -16.364 0.149 -13.494 1.00 85.38 207 GLU A CA 1
ATOM 1643 C C . GLU A 1 207 ? -17.493 -0.373 -12.587 1.00 85.38 207 GLU A C 1
ATOM 1645 O O . GLU A 1 207 ? -18.678 -0.218 -12.894 1.00 85.38 207 GLU A O 1
ATOM 1650 N N . ASN A 1 208 ? -17.154 -0.969 -11.437 1.00 85.38 208 ASN A N 1
ATOM 1651 C CA . ASN A 1 208 ? -18.127 -1.476 -10.479 1.00 85.38 208 ASN A CA 1
ATOM 1652 C C . ASN A 1 208 ? -18.575 -0.370 -9.496 1.00 85.38 208 ASN A C 1
ATOM 1654 O O . ASN A 1 208 ? -17.759 0.152 -8.728 1.00 85.38 208 ASN A O 1
ATOM 1658 N N . PRO A 1 209 ? -19.890 -0.083 -9.377 1.00 88.81 209 PRO A N 1
ATOM 1659 C CA . PRO A 1 209 ? -20.414 0.885 -8.406 1.00 88.81 209 PRO A CA 1
ATOM 1660 C C . PRO A 1 209 ? -20.021 0.592 -6.949 1.00 88.81 209 PRO A C 1
ATOM 1662 O O . PRO A 1 209 ? -19.888 1.503 -6.128 1.00 88.81 209 PRO A O 1
ATOM 1665 N N . THR A 1 210 ? -19.800 -0.680 -6.611 1.00 89.75 210 THR A N 1
ATOM 1666 C CA . THR A 1 210 ? -19.329 -1.099 -5.283 1.00 89.75 210 THR A CA 1
ATOM 1667 C C . THR A 1 210 ? -17.917 -0.587 -5.006 1.00 89.75 210 THR A C 1
ATOM 1669 O O . THR A 1 210 ? -17.628 -0.182 -3.877 1.00 89.75 210 THR A O 1
ATOM 1672 N N . THR A 1 211 ? -17.049 -0.549 -6.021 1.00 88.62 211 THR A N 1
ATOM 1673 C CA . THR A 1 211 ? -15.690 -0.002 -5.921 1.00 88.62 211 THR A CA 1
ATOM 1674 C C . THR A 1 211 ? -15.744 1.485 -5.577 1.00 88.62 211 THR A C 1
ATOM 1676 O O . THR A 1 211 ? -15.117 1.908 -4.603 1.00 88.62 211 THR A O 1
ATOM 1679 N N . HIS A 1 212 ? -16.577 2.262 -6.278 1.00 86.50 212 HIS A N 1
ATOM 1680 C CA . HIS A 1 212 ? -16.816 3.676 -5.962 1.00 86.50 212 HIS A CA 1
ATOM 1681 C C . HIS A 1 212 ? -17.348 3.879 -4.539 1.00 86.50 212 HIS A C 1
ATOM 1683 O O . HIS A 1 212 ? -16.828 4.708 -3.787 1.00 86.50 212 HIS A O 1
ATOM 1689 N N . LEU A 1 213 ? -18.344 3.085 -4.131 1.00 89.75 213 LEU A N 1
ATOM 1690 C CA . LEU A 1 213 ? -18.902 3.147 -2.780 1.00 89.75 213 LEU A CA 1
ATOM 1691 C C . LEU A 1 213 ? -17.838 2.858 -1.712 1.00 89.75 213 LEU A C 1
ATOM 1693 O O . LEU A 1 213 ? -17.795 3.526 -0.677 1.00 89.75 213 LEU A O 1
ATOM 1697 N N . HIS A 1 214 ? -16.986 1.856 -1.937 1.00 92.06 214 HIS A N 1
ATOM 1698 C CA . HIS A 1 214 ? -15.905 1.516 -1.015 1.00 92.06 214 HIS A CA 1
ATOM 1699 C C . HIS A 1 214 ? -14.856 2.624 -0.956 1.00 92.06 214 HIS A C 1
ATOM 1701 O O . HIS A 1 214 ? -14.453 2.984 0.147 1.00 92.06 214 HIS A O 1
ATOM 1707 N N . CYS A 1 215 ? -14.467 3.194 -2.099 1.00 89.56 215 CYS A N 1
ATOM 1708 C CA . CYS A 1 215 ? -13.555 4.333 -2.153 1.00 89.56 215 CYS A CA 1
ATOM 1709 C C . CYS A 1 215 ? -14.065 5.495 -1.292 1.00 89.56 215 CYS A C 1
ATOM 1711 O O . CYS A 1 215 ? -13.379 5.905 -0.358 1.00 89.56 215 CYS A O 1
ATOM 1713 N N . GLY A 1 216 ? -15.302 5.954 -1.519 1.00 88.00 216 GLY A N 1
ATOM 1714 C CA . GLY A 1 216 ? -15.874 7.069 -0.756 1.00 88.00 216 GLY A CA 1
ATOM 1715 C C . GLY A 1 216 ? -15.924 6.788 0.749 1.00 88.00 216 GLY A C 1
ATOM 1716 O O . GLY A 1 216 ? -15.559 7.632 1.567 1.00 88.00 216 GLY A O 1
ATOM 1717 N N . LYS A 1 217 ? -16.291 5.561 1.144 1.00 90.88 217 LYS A N 1
ATOM 1718 C CA . LYS A 1 217 ? -16.301 5.160 2.562 1.00 90.88 217 LYS A CA 1
ATOM 1719 C C . LYS A 1 217 ? -14.904 5.096 3.183 1.00 90.88 217 LYS A C 1
ATOM 1721 O O . LYS A 1 217 ? -14.775 5.366 4.375 1.00 90.88 217 LYS A O 1
ATOM 1726 N N . LEU A 1 218 ? -13.883 4.721 2.415 1.00 91.56 218 LEU A N 1
ATOM 1727 C CA . LEU A 1 218 ? -12.492 4.694 2.869 1.00 91.56 218 LEU A CA 1
ATOM 1728 C C . LEU A 1 218 ? -11.897 6.109 2.949 1.00 91.56 218 LEU A C 1
ATOM 1730 O O . LEU A 1 218 ? -11.256 6.430 3.947 1.00 91.56 218 LEU A O 1
ATOM 1734 N N . MET A 1 219 ? -12.189 6.984 1.984 1.00 88.25 219 MET A N 1
ATOM 1735 C CA . MET A 1 219 ? -11.806 8.403 2.038 1.00 88.25 219 MET A CA 1
ATOM 1736 C C . MET A 1 219 ? -12.397 9.117 3.259 1.00 88.25 219 MET A C 1
ATOM 1738 O O . MET A 1 219 ? -11.692 9.843 3.959 1.00 88.25 219 MET A O 1
ATOM 1742 N N . ASN A 1 220 ? -13.653 8.817 3.605 1.00 87.06 220 ASN A N 1
ATOM 1743 C CA . ASN A 1 220 ? -14.301 9.343 4.811 1.00 87.06 220 ASN A CA 1
ATOM 1744 C C . ASN A 1 220 ? -13.637 8.903 6.129 1.00 87.06 220 ASN A C 1
ATOM 1746 O O . ASN A 1 220 ? -13.967 9.441 7.183 1.00 87.06 220 ASN A O 1
ATOM 1750 N N . ILE A 1 221 ? -12.722 7.929 6.101 1.00 88.00 221 ILE A N 1
ATOM 1751 C CA . ILE A 1 221 ? -11.930 7.508 7.268 1.00 88.00 221 ILE A CA 1
ATOM 1752 C C . ILE A 1 221 ? -10.588 8.227 7.307 1.00 88.00 221 ILE A C 1
ATOM 1754 O O . ILE A 1 221 ? -10.121 8.565 8.393 1.00 88.00 221 ILE A O 1
ATOM 1758 N N . LEU A 1 222 ? -9.986 8.480 6.144 1.00 87.12 222 LEU A N 1
ATOM 1759 C CA . LEU A 1 222 ? -8.706 9.173 6.040 1.00 87.12 222 LEU A CA 1
ATOM 1760 C C . LEU A 1 222 ? -8.775 10.574 6.670 1.00 87.12 222 LEU A C 1
ATOM 1762 O O . LEU A 1 222 ? -7.890 10.950 7.431 1.00 87.12 222 LEU A O 1
ATOM 1766 N N . MET A 1 223 ? -9.872 11.298 6.432 1.00 82.44 223 MET A N 1
ATOM 1767 C CA . MET A 1 223 ? -10.075 12.657 6.945 1.00 82.44 223 MET A CA 1
ATOM 1768 C C . MET A 1 223 ? -10.080 12.746 8.489 1.00 82.44 223 MET A C 1
ATOM 1770 O O . MET A 1 223 ? -9.283 13.508 9.035 1.00 82.44 223 MET A O 1
ATOM 1774 N N . PRO A 1 224 ? -10.900 11.974 9.236 1.00 83.75 224 PRO A N 1
ATOM 1775 C CA . PRO A 1 224 ? -10.824 11.946 10.699 1.00 83.75 224 PRO A CA 1
ATOM 1776 C C . PRO A 1 224 ? -9.461 11.533 11.261 1.00 83.75 224 PRO A C 1
ATOM 1778 O O . PRO A 1 224 ? -9.049 12.070 12.289 1.00 83.75 224 PRO A O 1
ATOM 1781 N N . LEU A 1 225 ? -8.768 10.588 10.613 1.00 86.19 225 LEU A N 1
ATOM 1782 C CA . LEU A 1 225 ? -7.430 10.164 11.036 1.00 86.19 225 LEU A CA 1
ATOM 1783 C C . LEU A 1 225 ? -6.427 11.317 10.929 1.00 86.19 225 LEU A C 1
ATOM 1785 O O . LEU A 1 225 ? -5.681 11.569 11.873 1.00 86.19 225 LEU A O 1
ATOM 1789 N N . GLU A 1 226 ? -6.477 12.054 9.823 1.00 86.19 226 GLU A N 1
ATOM 1790 C CA . GLU A 1 226 ? -5.608 13.199 9.581 1.00 86.19 226 GLU A CA 1
ATOM 1791 C C . GLU A 1 226 ? -5.891 14.371 10.517 1.00 86.19 226 GLU A C 1
ATOM 1793 O O . GLU A 1 226 ? -4.967 14.921 11.111 1.00 86.19 226 GLU A O 1
ATOM 1798 N N . LEU A 1 227 ? -7.163 14.695 10.751 1.00 81.94 227 LEU A N 1
ATOM 1799 C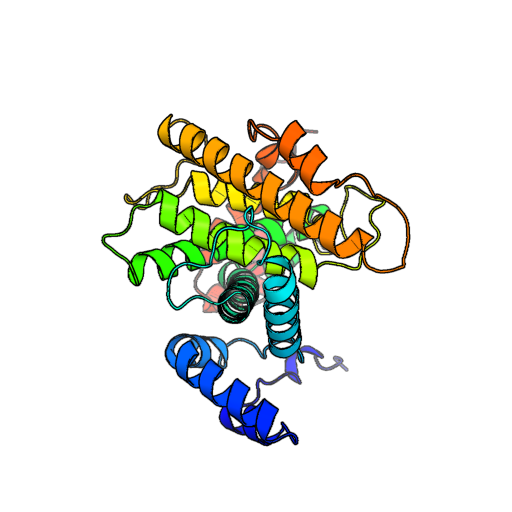 CA . LEU A 1 227 ? -7.534 15.704 11.746 1.00 81.94 227 LEU A CA 1
ATOM 1800 C C . LEU A 1 227 ? -7.057 15.320 13.154 1.00 81.94 227 LEU A C 1
ATOM 1802 O O . LEU A 1 227 ? -6.604 16.179 13.912 1.00 81.94 227 LEU A O 1
ATOM 1806 N N . ALA A 1 228 ? -7.130 14.033 13.513 1.00 82.88 228 ALA A N 1
ATOM 1807 C CA . ALA A 1 228 ? -6.617 13.549 14.792 1.00 82.88 228 ALA A CA 1
ATOM 1808 C C . ALA A 1 228 ? -5.085 13.669 14.879 1.00 82.88 228 ALA A C 1
ATOM 1810 O O . ALA A 1 228 ? -4.570 14.064 15.927 1.00 82.88 228 ALA A O 1
ATOM 1811 N N . TYR A 1 229 ? -4.367 13.370 13.793 1.00 83.25 229 TYR A N 1
ATOM 1812 C CA . TYR A 1 229 ? -2.915 13.538 13.707 1.00 83.25 229 TYR A CA 1
ATOM 1813 C C . TYR A 1 229 ? -2.489 15.003 13.854 1.00 83.25 229 TYR A C 1
ATOM 1815 O O . TYR A 1 229 ? -1.627 15.307 14.683 1.00 83.25 229 TYR A O 1
ATOM 1823 N N . VAL A 1 230 ? -3.111 15.910 13.092 1.00 79.94 230 VAL A N 1
ATOM 1824 C CA . VAL A 1 230 ? -2.819 17.352 13.129 1.00 79.94 230 VAL A CA 1
ATOM 1825 C C . VAL A 1 230 ? -3.069 17.903 14.527 1.00 79.94 230 VAL A C 1
ATOM 1827 O O . VAL A 1 230 ? -2.153 18.443 15.136 1.00 79.94 230 VAL A O 1
ATOM 1830 N N . LYS A 1 231 ? -4.249 17.645 15.107 1.00 79.31 231 LYS A N 1
ATOM 1831 C CA . LYS A 1 231 ? -4.587 18.098 16.465 1.00 79.31 231 LYS A CA 1
ATOM 1832 C C . LYS A 1 231 ? -3.598 17.591 17.517 1.00 79.31 231 LYS A C 1
ATOM 1834 O O . LYS A 1 231 ? -3.266 18.301 18.464 1.00 79.31 231 LYS A O 1
ATOM 1839 N N . ALA A 1 232 ? -3.140 16.346 17.402 1.00 76.69 232 ALA A N 1
ATOM 1840 C CA . ALA A 1 232 ? -2.141 15.810 18.321 1.00 76.69 232 ALA A CA 1
ATOM 1841 C C . ALA A 1 232 ? -0.766 16.472 18.149 1.00 76.69 232 ALA A C 1
ATOM 1843 O O . ALA A 1 232 ? -0.031 16.603 19.126 1.00 76.69 232 ALA A O 1
ATOM 1844 N N . SER A 1 233 ? -0.438 16.893 16.929 1.00 73.12 233 SER A N 1
ATOM 1845 C CA . SER A 1 233 ? 0.827 17.548 16.592 1.00 73.12 233 SER A CA 1
ATOM 1846 C C . SER A 1 233 ? 0.825 19.032 16.979 1.00 73.12 233 SER A C 1
ATOM 1848 O O . SER A 1 233 ? 1.815 19.508 17.514 1.00 73.12 233 SER A O 1
ATOM 1850 N N . GLU A 1 234 ? -0.297 19.743 16.850 1.00 67.88 234 GLU A N 1
ATOM 1851 C CA . GLU A 1 234 ? -0.453 21.141 17.302 1.00 67.88 234 GLU A CA 1
ATOM 1852 C C . GLU A 1 234 ? -0.280 21.314 18.819 1.00 67.88 234 GLU A C 1
ATOM 1854 O O . GLU A 1 234 ? 0.166 22.356 19.292 1.00 67.88 234 GLU A O 1
ATOM 1859 N N . ASN A 1 235 ? -0.622 20.284 19.601 1.00 60.75 235 ASN A N 1
ATOM 1860 C CA . ASN A 1 235 ? -0.406 20.282 21.050 1.00 60.75 235 ASN A CA 1
ATOM 1861 C C . ASN A 1 235 ? 1.067 20.052 21.436 1.00 60.75 235 ASN A C 1
ATOM 1863 O O . ASN A 1 235 ? 1.426 20.204 22.606 1.00 60.75 235 ASN A O 1
ATOM 1867 N N . SER A 1 236 ? 1.926 19.688 20.479 1.00 56.94 236 SER A N 1
ATOM 1868 C CA . SER A 1 236 ? 3.374 19.728 20.664 1.00 56.94 236 SER A CA 1
ATOM 1869 C C . SER A 1 236 ? 3.857 21.148 20.348 1.00 56.94 236 SER A C 1
ATOM 1871 O O . SER A 1 236 ? 3.500 21.711 19.324 1.00 56.94 236 SER A O 1
ATOM 1873 N N . GLN A 1 237 ? 4.614 21.767 21.258 1.00 50.38 237 GLN A N 1
ATOM 1874 C CA . GLN A 1 237 ? 4.935 23.211 21.290 1.00 50.38 237 GLN A CA 1
ATOM 1875 C C . GLN A 1 237 ? 5.670 23.789 20.053 1.00 50.38 237 GLN A C 1
ATOM 1877 O O . GLN A 1 237 ? 6.011 24.970 20.035 1.00 50.38 237 GLN A O 1
ATOM 1882 N N . SER A 1 238 ? 5.924 22.995 19.017 1.00 46.38 238 SER A N 1
ATOM 1883 C CA . SER A 1 238 ? 6.403 23.434 17.707 1.00 46.38 238 SER A CA 1
ATOM 1884 C C . SER A 1 238 ? 5.225 23.957 16.879 1.00 46.38 238 SER A C 1
ATOM 1886 O O . SER A 1 238 ? 4.535 23.192 16.213 1.00 46.38 238 SER A O 1
ATOM 1888 N N . GLY A 1 239 ? 4.963 25.260 16.998 1.00 40.41 239 GLY A N 1
ATOM 1889 C CA . GLY A 1 239 ? 3.799 25.928 16.425 1.00 40.41 239 GLY A CA 1
ATOM 1890 C C . GLY A 1 239 ? 3.647 25.836 14.904 1.00 40.41 239 GLY A C 1
ATOM 1891 O O . GLY A 1 239 ? 4.611 25.672 14.164 1.00 40.41 239 GLY A O 1
ATOM 1892 N N . GLY A 1 240 ? 2.402 26.049 14.474 1.00 40.72 240 GLY A N 1
ATOM 1893 C CA . GLY A 1 240 ? 2.010 26.259 13.084 1.00 40.72 240 GLY A CA 1
ATOM 1894 C C . GLY A 1 240 ? 1.047 25.188 12.595 1.00 40.72 240 GLY A C 1
ATOM 1895 O O . GLY A 1 240 ? 1.448 24.061 12.340 1.00 40.72 240 GLY A O 1
ATOM 1896 N N . VAL A 1 241 ? -0.227 25.563 12.456 1.00 46.62 241 VAL A N 1
ATOM 1897 C CA . VAL A 1 241 ? -1.249 24.797 11.735 1.00 46.62 241 VAL A CA 1
ATOM 1898 C C . VAL A 1 241 ? -0.813 24.723 10.271 1.00 46.62 241 VAL A C 1
ATOM 1900 O O . VAL A 1 241 ? -1.163 25.587 9.467 1.00 46.62 241 VAL A O 1
ATOM 1903 N N . GLU A 1 242 ? 0.005 23.736 9.916 1.00 50.12 242 GLU A N 1
ATOM 1904 C CA . GLU A 1 242 ? 0.138 23.350 8.519 1.00 50.12 242 GLU A CA 1
ATOM 1905 C C . GLU A 1 242 ? -1.191 22.724 8.113 1.00 50.12 242 GLU A C 1
ATOM 1907 O O . GLU A 1 242 ? -1.629 21.704 8.654 1.00 50.12 242 GLU A O 1
ATOM 1912 N N . PHE A 1 243 ? -1.859 23.397 7.180 1.00 55.47 243 PHE A N 1
ATOM 1913 C CA . PHE A 1 243 ? -2.994 22.856 6.461 1.00 55.47 243 PHE A CA 1
ATOM 1914 C C . PHE A 1 243 ? -2.615 21.442 6.023 1.00 55.47 243 PHE A C 1
ATOM 1916 O O . PHE A 1 243 ? -1.581 21.251 5.380 1.00 55.47 243 PHE A O 1
ATOM 1923 N N . SER A 1 244 ? -3.378 20.432 6.447 1.00 71.56 244 SER A N 1
ATOM 1924 C CA . SER A 1 244 ? -2.986 19.070 6.121 1.00 71.56 244 SER A CA 1
ATOM 1925 C C . SER A 1 244 ? -3.076 18.885 4.613 1.00 71.56 244 SER A C 1
ATOM 1927 O O . SER A 1 244 ? -4.159 18.725 4.050 1.00 71.56 244 SER A O 1
ATOM 1929 N N . ILE A 1 245 ? -1.916 18.857 3.968 1.00 70.12 245 ILE A N 1
ATOM 1930 C CA . ILE A 1 245 ? -1.792 18.535 2.552 1.00 70.12 245 ILE A CA 1
ATOM 1931 C C . ILE A 1 245 ? -2.416 17.159 2.295 1.00 70.12 245 ILE A C 1
ATOM 1933 O O . ILE A 1 245 ? -2.992 16.950 1.241 1.00 70.12 245 ILE A O 1
ATOM 1937 N N . VAL A 1 246 ? -2.406 16.227 3.260 1.00 75.69 246 VAL A N 1
ATOM 1938 C CA . VAL A 1 246 ? -3.139 14.953 3.139 1.00 75.69 246 VAL A CA 1
ATOM 1939 C C . VAL A 1 246 ? -4.643 15.179 3.002 1.00 75.69 246 VAL A C 1
ATOM 1941 O O . VAL A 1 246 ? -5.268 14.542 2.156 1.00 75.69 246 VAL A O 1
ATOM 1944 N N . ALA A 1 247 ? -5.220 16.089 3.785 1.00 76.50 247 ALA A N 1
ATOM 1945 C CA . ALA A 1 247 ? -6.635 16.433 3.707 1.00 76.50 247 ALA A CA 1
ATOM 1946 C C . ALA A 1 247 ? -6.997 17.152 2.397 1.00 76.50 247 ALA A C 1
ATOM 1948 O O . ALA A 1 247 ? -7.952 16.745 1.734 1.00 76.50 247 ALA A O 1
ATOM 1949 N N . GLU A 1 248 ? -6.231 18.170 1.989 1.00 77.31 248 GLU A N 1
ATOM 1950 C CA . GLU A 1 248 ? -6.426 18.855 0.696 1.00 77.31 248 GLU A CA 1
ATOM 1951 C C . GLU A 1 248 ? -6.312 17.878 -0.463 1.00 77.31 248 GLU A C 1
ATOM 1953 O O . GLU A 1 248 ? -7.159 17.837 -1.357 1.00 77.31 248 GLU A O 1
ATOM 1958 N N . PHE A 1 249 ? -5.271 17.050 -0.417 1.00 74.19 249 PHE A N 1
ATOM 1959 C CA . PHE A 1 249 ? -5.003 16.065 -1.439 1.00 74.19 249 PHE A CA 1
ATOM 1960 C C . PHE A 1 249 ? -6.151 15.057 -1.511 1.00 74.19 249 PHE A C 1
ATOM 1962 O O . PHE A 1 249 ? -6.692 14.828 -2.589 1.00 74.19 249 PHE A O 1
ATOM 1969 N N . ALA A 1 250 ? -6.594 14.503 -0.382 1.00 75.75 250 ALA A N 1
ATOM 1970 C CA . ALA A 1 250 ? -7.726 13.580 -0.352 1.00 75.75 250 ALA A CA 1
ATOM 1971 C C . ALA A 1 250 ? -9.014 14.220 -0.904 1.00 75.75 250 ALA A C 1
ATOM 1973 O O . ALA A 1 250 ? -9.728 13.577 -1.674 1.00 75.75 250 ALA A O 1
ATOM 1974 N N . GLN A 1 251 ? -9.290 15.489 -0.576 1.00 77.19 251 GLN A N 1
ATOM 1975 C CA . GLN A 1 251 ? -10.454 16.229 -1.084 1.00 77.19 251 GLN A CA 1
ATOM 1976 C C . GLN A 1 251 ? -10.386 16.465 -2.597 1.00 77.19 251 GLN A C 1
ATOM 1978 O O . GLN A 1 251 ? -11.357 16.201 -3.307 1.00 77.19 251 GLN A O 1
ATOM 1983 N N . ALA A 1 252 ? -9.233 16.893 -3.112 1.00 75.19 252 ALA A N 1
ATOM 1984 C CA . ALA A 1 252 ? -9.026 17.097 -4.546 1.00 75.19 252 ALA A CA 1
ATOM 1985 C C . ALA A 1 252 ? -9.075 15.782 -5.350 1.00 75.19 252 ALA A C 1
ATOM 1987 O O . ALA A 1 252 ? -9.277 15.794 -6.563 1.00 75.19 252 ALA A O 1
ATOM 1988 N N . ASN A 1 253 ? -8.909 14.640 -4.675 1.00 70.69 253 ASN A N 1
ATOM 1989 C CA . ASN A 1 253 ? -8.777 13.321 -5.288 1.00 70.69 253 ASN A CA 1
ATOM 1990 C C . ASN A 1 253 ? -9.909 12.355 -4.892 1.00 70.69 253 ASN A C 1
ATOM 1992 O O . ASN A 1 253 ? -9.761 11.147 -5.081 1.00 70.69 253 ASN A O 1
ATOM 1996 N N . MET A 1 254 ? -11.051 12.840 -4.383 1.00 67.81 254 MET A N 1
ATOM 1997 C CA . MET A 1 254 ? -12.159 11.962 -3.959 1.00 67.81 254 MET A CA 1
ATOM 1998 C C . MET A 1 254 ? -12.698 11.067 -5.084 1.00 67.81 254 MET A C 1
ATOM 2000 O O . MET A 1 254 ? -13.160 9.958 -4.823 1.00 67.81 254 MET A O 1
ATOM 2004 N N . GLU A 1 255 ? -12.627 11.527 -6.335 1.00 64.50 255 GLU A N 1
ATOM 2005 C CA . GLU A 1 255 ? -13.043 10.746 -7.507 1.00 64.50 255 GLU A CA 1
ATOM 2006 C C . GLU A 1 255 ? -11.937 9.837 -8.063 1.00 64.50 255 GLU A C 1
ATOM 2008 O O . GLU A 1 255 ? -12.155 9.173 -9.071 1.00 64.50 255 GLU A O 1
ATOM 2013 N N . LEU A 1 256 ? -10.742 9.833 -7.461 1.00 61.69 256 LEU A N 1
ATOM 2014 C CA . LEU A 1 256 ? -9.563 9.072 -7.896 1.00 61.69 256 LEU A CA 1
ATOM 2015 C C . LEU A 1 256 ? -9.156 9.245 -9.373 1.00 61.69 256 LEU A C 1
ATOM 2017 O O . LEU A 1 256 ? -8.241 8.566 -9.824 1.00 61.69 256 LEU A O 1
ATOM 2021 N N . ARG A 1 257 ? -9.723 10.210 -10.117 1.00 54.09 257 ARG A N 1
ATOM 2022 C CA . ARG A 1 257 ? -9.315 10.540 -11.502 1.00 54.09 257 ARG A CA 1
ATOM 2023 C C . ARG A 1 257 ? -7.813 10.821 -11.638 1.00 54.09 257 ARG A C 1
ATOM 2025 O O . ARG A 1 257 ? -7.257 10.757 -12.724 1.00 54.09 257 ARG A O 1
ATOM 2032 N N . PHE A 1 258 ? -7.161 11.135 -10.528 1.00 51.00 258 PHE A N 1
ATOM 2033 C CA . PHE A 1 258 ? -5.770 11.540 -10.442 1.00 51.00 258 PHE A CA 1
ATOM 2034 C C . PHE A 1 258 ? -4.780 10.411 -10.120 1.00 51.00 258 PHE A C 1
ATOM 2036 O O . PHE A 1 258 ? -3.587 10.623 -10.326 1.00 51.00 258 PHE A O 1
ATOM 2043 N N . THR A 1 259 ? -5.194 9.225 -9.653 1.00 56.03 259 THR A N 1
ATOM 2044 C CA . THR A 1 259 ? -4.225 8.165 -9.290 1.00 56.03 259 THR A CA 1
ATOM 2045 C C . THR A 1 259 ? -3.439 7.661 -10.503 1.00 56.03 259 THR A C 1
ATOM 2047 O O . THR A 1 259 ? -2.228 7.489 -10.400 1.00 56.03 259 THR A O 1
ATOM 2050 N N . HIS A 1 260 ? -4.071 7.550 -11.677 1.00 51.81 260 HIS A N 1
ATOM 2051 C CA . HIS A 1 260 ? -3.383 7.185 -12.925 1.00 51.81 260 HIS A CA 1
ATOM 2052 C C . HIS A 1 260 ? -2.446 8.285 -13.453 1.00 51.81 260 HIS A C 1
ATOM 2054 O O . HIS A 1 260 ? -1.368 7.990 -13.957 1.00 51.81 260 HIS A O 1
ATOM 2060 N N . HIS A 1 261 ? -2.800 9.564 -13.300 1.00 51.06 261 HIS A N 1
ATOM 2061 C CA . HIS A 1 261 ? -2.001 10.669 -13.847 1.00 51.06 261 HIS A CA 1
ATOM 2062 C C . HIS A 1 261 ? -0.692 10.947 -13.088 1.00 51.06 261 HIS A C 1
ATOM 2064 O O . HIS A 1 261 ? 0.195 11.615 -13.625 1.00 51.06 261 HIS A O 1
ATOM 2070 N N . ARG A 1 262 ? -0.548 10.467 -11.845 1.00 61.09 262 ARG A N 1
ATOM 2071 C CA . ARG A 1 262 ? 0.617 10.780 -10.994 1.00 61.09 262 ARG A CA 1
ATOM 2072 C C . ARG A 1 262 ? 1.863 9.989 -11.334 1.00 61.09 262 ARG A C 1
ATOM 2074 O O . ARG A 1 262 ? 2.967 10.514 -11.221 1.00 61.09 262 ARG A O 1
ATOM 2081 N N . HIS A 1 263 ? 1.697 8.769 -11.815 1.00 69.31 263 HIS A N 1
ATOM 2082 C CA . HIS A 1 263 ? 2.814 7.956 -12.257 1.00 69.31 263 HIS A CA 1
ATOM 2083 C C . HIS A 1 263 ? 2.916 8.109 -13.766 1.00 69.31 263 HIS A C 1
ATOM 2085 O O . HIS A 1 263 ? 2.522 7.225 -14.515 1.00 69.31 263 HIS A O 1
ATOM 2091 N N . LYS A 1 264 ? 3.427 9.266 -14.213 1.00 71.25 264 LYS A N 1
ATOM 2092 C CA . LYS A 1 264 ? 3.507 9.649 -15.638 1.00 71.25 264 LYS A CA 1
ATOM 2093 C C . LYS A 1 264 ? 4.101 8.562 -16.543 1.00 71.25 264 LYS A C 1
ATOM 2095 O O . LYS A 1 264 ? 3.800 8.541 -17.727 1.00 71.25 264 LYS A O 1
ATOM 2100 N N . ARG A 1 265 ? 4.940 7.683 -15.984 1.00 83.69 265 ARG A N 1
ATOM 2101 C CA . ARG A 1 265 ? 5.601 6.573 -16.682 1.00 83.69 265 ARG A CA 1
ATOM 2102 C C . ARG A 1 265 ? 5.007 5.193 -16.379 1.00 83.69 265 ARG A C 1
ATOM 2104 O O . ARG A 1 265 ? 5.545 4.194 -16.830 1.00 83.69 265 ARG A O 1
ATOM 2111 N N . TRP A 1 266 ? 3.923 5.090 -15.612 1.00 87.06 266 TRP A N 1
ATOM 2112 C CA . TRP A 1 266 ? 3.369 3.797 -15.196 1.00 87.06 266 TRP A CA 1
ATOM 2113 C C . TRP A 1 266 ? 2.896 2.942 -16.368 1.00 87.06 266 TRP A C 1
ATOM 2115 O O . TRP A 1 266 ? 3.182 1.746 -16.407 1.00 87.06 266 TRP A O 1
ATOM 2125 N N . ASP A 1 267 ? 2.237 3.550 -17.351 1.00 85.69 267 ASP A N 1
ATOM 2126 C CA . ASP A 1 267 ? 1.763 2.834 -18.539 1.00 85.69 267 ASP A CA 1
ATOM 2127 C C . ASP A 1 267 ? 2.930 2.291 -19.389 1.00 85.69 267 ASP A C 1
ATOM 2129 O O . ASP A 1 267 ? 2.802 1.255 -20.036 1.00 85.69 267 ASP A O 1
ATOM 2133 N N . GLU A 1 268 ? 4.092 2.949 -19.337 1.00 89.12 268 GLU A N 1
ATOM 2134 C CA . GLU A 1 268 ? 5.340 2.514 -19.981 1.00 89.12 268 GLU A CA 1
ATOM 2135 C C . GLU A 1 268 ? 6.053 1.417 -19.167 1.00 89.12 268 GLU A C 1
ATOM 2137 O O . GLU A 1 268 ? 6.545 0.433 -19.721 1.00 89.12 268 GLU A O 1
ATOM 2142 N N . ILE A 1 269 ? 6.095 1.576 -17.842 1.00 89.94 269 ILE A N 1
ATOM 2143 C CA . ILE A 1 269 ? 6.862 0.737 -16.915 1.00 89.94 269 ILE A CA 1
ATOM 2144 C C . ILE A 1 269 ? 6.143 -0.582 -16.601 1.00 89.94 269 ILE A C 1
ATOM 2146 O O . ILE A 1 269 ? 6.766 -1.649 -16.593 1.00 89.94 269 ILE A O 1
ATOM 2150 N N . SER A 1 270 ? 4.834 -0.538 -16.350 1.00 90.38 270 SER A N 1
ATOM 2151 C CA . SER A 1 270 ? 4.068 -1.686 -15.855 1.00 90.38 270 SER A CA 1
ATOM 2152 C C . SER A 1 270 ? 4.090 -2.918 -16.772 1.00 90.38 270 SER A C 1
ATOM 2154 O O . SER A 1 270 ? 4.242 -4.023 -16.238 1.00 90.38 270 SER A O 1
ATOM 2156 N N . PRO A 1 271 ? 4.060 -2.808 -18.121 1.00 89.50 271 PRO A N 1
ATOM 2157 C CA . PRO A 1 271 ? 4.186 -3.979 -18.988 1.00 89.50 271 PRO A CA 1
ATOM 2158 C C . PRO A 1 271 ? 5.537 -4.686 -18.828 1.00 89.50 271 PRO A C 1
ATOM 2160 O O . PRO A 1 271 ? 5.608 -5.916 -18.920 1.00 89.50 271 PRO A O 1
ATOM 2163 N N . LEU A 1 272 ? 6.610 -3.929 -18.566 1.00 88.75 272 LEU A N 1
ATOM 2164 C CA . LEU A 1 272 ? 7.942 -4.490 -18.365 1.00 88.75 272 LEU A CA 1
ATOM 2165 C C . LEU A 1 272 ? 8.051 -5.193 -17.011 1.00 88.75 272 LEU A C 1
ATOM 2167 O O . LEU A 1 272 ? 8.585 -6.302 -16.957 1.00 88.75 272 LE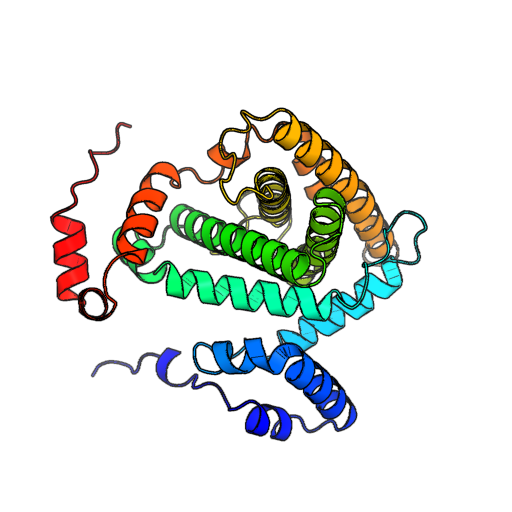U A O 1
ATOM 2171 N N . ILE A 1 273 ? 7.480 -4.613 -15.948 1.00 88.00 273 ILE A N 1
ATOM 2172 C CA . ILE A 1 273 ? 7.413 -5.272 -14.637 1.00 88.00 273 ILE A CA 1
ATOM 2173 C C . ILE A 1 273 ? 6.652 -6.605 -14.751 1.00 88.00 273 ILE A C 1
ATOM 2175 O O . ILE A 1 273 ? 7.162 -7.651 -14.344 1.00 88.00 273 ILE A O 1
ATOM 2179 N N . GLU A 1 274 ? 5.465 -6.606 -15.373 1.00 86.81 274 GLU A N 1
ATOM 2180 C CA . GLU A 1 274 ? 4.651 -7.817 -15.581 1.00 86.81 274 GLU A CA 1
ATOM 2181 C C . GLU A 1 274 ? 5.398 -8.914 -16.338 1.00 86.81 274 GLU A C 1
ATOM 2183 O O . GLU A 1 274 ? 5.230 -10.111 -16.085 1.00 86.81 274 GLU A O 1
ATOM 2188 N N . LYS A 1 275 ? 6.232 -8.507 -17.289 1.00 84.06 275 LYS A N 1
ATOM 2189 C CA . LYS A 1 275 ? 7.054 -9.420 -18.066 1.00 84.06 275 LYS A CA 1
ATOM 2190 C C . LYS A 1 275 ? 8.205 -9.981 -17.247 1.00 84.06 275 LYS A C 1
ATOM 2192 O O . LYS A 1 275 ? 8.388 -11.197 -17.211 1.00 84.06 275 LYS A O 1
ATOM 2197 N N . PHE A 1 276 ? 8.971 -9.118 -16.586 1.00 81.25 276 PHE A N 1
ATOM 2198 C CA . PHE A 1 276 ? 10.115 -9.518 -15.774 1.00 81.25 276 PHE A CA 1
ATOM 2199 C C . PHE A 1 276 ? 9.701 -10.419 -14.614 1.00 81.25 276 PHE A C 1
ATOM 2201 O O . PHE A 1 276 ? 10.371 -11.423 -14.373 1.00 81.25 276 PHE A O 1
ATOM 2208 N N . ALA A 1 277 ? 8.565 -10.144 -13.972 1.00 76.12 277 ALA A N 1
ATOM 2209 C CA . ALA A 1 277 ? 8.020 -10.976 -12.903 1.00 76.12 277 ALA A CA 1
ATOM 2210 C C . ALA A 1 277 ? 7.717 -12.425 -13.348 1.00 76.12 277 ALA A C 1
ATOM 2212 O O . ALA A 1 277 ? 7.769 -13.338 -12.525 1.00 76.12 277 ALA A O 1
ATOM 2213 N N . LYS A 1 278 ? 7.441 -12.660 -14.642 1.00 78.38 278 LYS A N 1
ATOM 2214 C CA . LYS A 1 278 ? 7.110 -13.987 -15.204 1.00 78.38 278 LYS A CA 1
ATOM 2215 C C . LYS A 1 278 ? 8.320 -14.784 -15.690 1.00 78.38 278 LYS A C 1
ATOM 2217 O O . LYS A 1 278 ? 8.202 -15.987 -15.914 1.00 78.38 278 LYS A O 1
ATOM 2222 N N . LEU A 1 279 ? 9.472 -14.146 -15.889 1.00 74.19 279 LEU A N 1
ATOM 2223 C CA . LEU A 1 279 ? 10.667 -14.837 -16.376 1.00 74.19 279 LEU A CA 1
ATOM 2224 C C . LEU A 1 279 ? 11.241 -15.761 -15.284 1.00 74.19 279 LEU A C 1
ATOM 2226 O O . LEU A 1 279 ? 11.212 -15.401 -14.111 1.00 74.19 279 LEU A O 1
ATOM 2230 N N . PRO A 1 280 ? 11.835 -16.920 -15.607 1.00 73.44 280 PRO A N 1
ATOM 2231 C CA . PRO A 1 280 ? 12.624 -17.689 -14.643 1.00 73.44 280 PRO A CA 1
ATOM 2232 C C . PRO A 1 280 ? 13.776 -16.848 -14.073 1.00 73.44 280 PRO A C 1
ATOM 2234 O O . PRO A 1 280 ? 14.370 -16.048 -14.796 1.00 73.44 280 PRO A O 1
ATOM 2237 N N . ARG A 1 281 ? 14.129 -17.022 -12.791 1.00 64.56 281 ARG A N 1
ATOM 2238 C CA . ARG A 1 281 ? 15.272 -16.298 -12.189 1.00 64.56 281 ARG A CA 1
ATOM 2239 C C . ARG A 1 281 ? 16.586 -16.583 -12.905 1.00 64.56 281 ARG A C 1
ATOM 2241 O O . ARG A 1 281 ? 17.307 -15.661 -13.256 1.00 64.56 281 ARG A O 1
ATOM 2248 N N . SER A 1 282 ? 16.811 -17.850 -13.251 1.00 68.00 282 SER A N 1
ATOM 2249 C CA . SER A 1 282 ? 17.985 -18.302 -14.003 1.00 68.00 282 SER A CA 1
ATOM 2250 C C . SER A 1 282 ? 18.176 -17.599 -15.348 1.00 68.00 282 SER A C 1
ATOM 2252 O O . SER A 1 282 ? 19.298 -17.528 -15.839 1.00 68.00 282 SER A O 1
ATOM 2254 N N . MET A 1 283 ? 17.104 -17.076 -15.952 1.00 63.12 283 MET A N 1
ATOM 2255 C CA . MET A 1 283 ? 17.205 -16.305 -17.189 1.00 63.12 283 MET A CA 1
ATOM 2256 C C . MET A 1 283 ? 17.657 -14.872 -16.938 1.00 63.12 283 MET A C 1
ATOM 2258 O O . MET A 1 283 ? 18.228 -14.267 -17.829 1.00 63.12 283 MET A O 1
ATOM 2262 N N . VAL A 1 284 ? 17.410 -14.317 -15.759 1.00 59.34 284 VAL A N 1
ATOM 2263 C CA . VAL A 1 284 ? 17.455 -12.872 -15.531 1.00 59.34 284 VAL A CA 1
ATOM 2264 C C . VAL A 1 284 ? 18.595 -12.444 -14.610 1.00 59.34 284 VAL A C 1
ATOM 2266 O O . VAL A 1 284 ? 19.084 -11.329 -14.743 1.00 59.34 284 VAL A O 1
ATOM 2269 N N . ASP A 1 285 ? 19.122 -13.358 -13.799 1.00 58.75 285 ASP A N 1
ATOM 2270 C CA . ASP A 1 285 ? 20.327 -13.131 -12.988 1.00 58.75 285 ASP A CA 1
ATOM 2271 C C . ASP A 1 285 ? 21.623 -13.063 -13.836 1.00 58.75 285 ASP A C 1
ATOM 2273 O O . ASP A 1 285 ? 22.720 -12.909 -13.307 1.00 58.75 285 ASP A O 1
ATOM 2277 N N . ASN A 1 286 ? 21.518 -13.161 -15.168 1.00 59.31 286 ASN A N 1
ATOM 2278 C CA . ASN A 1 286 ? 22.618 -12.947 -16.106 1.00 59.31 286 ASN A CA 1
ATOM 2279 C C . ASN A 1 286 ? 22.449 -11.587 -16.802 1.00 59.31 286 ASN A C 1
ATOM 2281 O O . ASN A 1 286 ? 21.521 -11.404 -17.592 1.00 59.31 286 ASN A O 1
ATOM 2285 N N . GLU A 1 287 ? 23.374 -10.652 -16.562 1.00 54.06 287 GLU A N 1
ATOM 2286 C CA . GLU A 1 287 ? 23.368 -9.304 -17.158 1.00 54.06 287 GLU A CA 1
ATOM 2287 C C . GLU A 1 287 ? 23.251 -9.309 -18.688 1.00 54.06 287 GLU A C 1
ATOM 2289 O O . GLU A 1 287 ? 22.603 -8.433 -19.263 1.00 54.06 287 GLU A O 1
ATOM 2294 N N . LYS A 1 288 ? 23.782 -10.344 -19.356 1.00 55.50 288 LYS A N 1
ATOM 2295 C CA . LYS A 1 288 ? 23.656 -10.498 -20.812 1.00 55.50 288 LYS A CA 1
ATOM 2296 C C . LYS A 1 288 ? 22.211 -10.697 -21.264 1.00 55.50 288 LYS A C 1
ATOM 2298 O O . LYS A 1 288 ? 21.849 -10.237 -22.341 1.00 55.50 288 LYS A O 1
ATOM 2303 N N . THR A 1 289 ? 21.379 -11.356 -20.461 1.00 54.38 289 THR A N 1
ATOM 2304 C CA . THR A 1 289 ? 19.972 -11.572 -20.804 1.00 54.38 289 THR A CA 1
ATOM 2305 C C . THR A 1 289 ? 19.145 -10.312 -20.595 1.00 54.38 289 THR A C 1
ATOM 2307 O O . THR A 1 289 ? 18.198 -10.107 -21.337 1.00 54.38 289 THR A O 1
ATOM 2310 N N . ILE A 1 290 ? 19.500 -9.444 -19.642 1.00 50.66 290 ILE A N 1
ATOM 2311 C CA . ILE A 1 290 ? 18.788 -8.177 -19.403 1.00 50.66 290 ILE A CA 1
ATOM 2312 C C . ILE A 1 290 ? 18.929 -7.245 -20.610 1.00 50.66 290 ILE A C 1
ATOM 2314 O O . ILE A 1 290 ? 17.923 -6.713 -21.072 1.00 50.66 290 ILE A O 1
ATOM 2318 N N . ALA A 1 291 ? 20.138 -7.123 -21.167 1.00 53.81 291 ALA A N 1
ATOM 2319 C CA . ALA A 1 291 ? 20.367 -6.384 -22.409 1.00 53.81 291 ALA A CA 1
ATOM 2320 C C . ALA A 1 291 ? 19.634 -7.037 -23.595 1.00 53.81 291 ALA A C 1
ATOM 2322 O O . ALA A 1 291 ? 18.879 -6.380 -24.296 1.00 53.81 291 ALA A O 1
ATOM 2323 N N . LEU A 1 292 ? 19.746 -8.363 -23.754 1.00 51.94 292 LEU A N 1
ATOM 2324 C CA . LEU A 1 292 ? 19.108 -9.088 -24.860 1.00 51.94 292 LEU A CA 1
ATOM 2325 C C . LEU A 1 292 ? 17.568 -9.030 -24.823 1.00 51.94 292 LEU A C 1
ATOM 2327 O O . LEU A 1 292 ? 16.913 -9.002 -25.861 1.00 51.94 292 LEU A O 1
ATOM 2331 N N . VAL A 1 293 ? 16.980 -9.060 -23.628 1.00 55.09 293 VAL A N 1
ATOM 2332 C CA . VAL A 1 293 ? 15.539 -8.919 -23.397 1.00 55.09 293 VAL A CA 1
ATOM 2333 C C . VAL A 1 293 ? 15.159 -7.457 -23.631 1.00 55.09 293 VAL A C 1
ATOM 2335 O O . VAL A 1 293 ? 14.294 -7.204 -24.456 1.00 55.09 293 VAL A O 1
ATOM 2338 N N . GLY A 1 294 ? 15.841 -6.492 -23.011 1.00 51.84 294 GLY A N 1
ATOM 2339 C CA . GLY A 1 294 ? 15.588 -5.062 -23.223 1.00 51.84 294 GLY A CA 1
ATOM 2340 C C . GLY A 1 294 ? 15.629 -4.638 -24.697 1.00 51.84 294 GLY A C 1
ATOM 2341 O O . GLY A 1 294 ? 14.712 -3.961 -25.150 1.00 51.84 294 GLY A O 1
ATOM 2342 N N . ASP A 1 295 ? 16.618 -5.110 -25.459 1.00 52.91 295 ASP A N 1
ATOM 2343 C CA . ASP A 1 295 ? 16.838 -4.725 -26.861 1.00 52.91 295 ASP A CA 1
ATOM 2344 C C . ASP A 1 295 ? 15.863 -5.402 -27.842 1.00 52.91 295 ASP A C 1
ATOM 2346 O O . ASP A 1 295 ? 15.444 -4.796 -28.828 1.00 52.91 295 ASP A O 1
ATOM 2350 N N . ASN A 1 296 ? 15.449 -6.648 -27.575 1.00 51.03 296 ASN A N 1
ATOM 2351 C CA . ASN A 1 296 ? 14.458 -7.351 -28.408 1.00 51.03 296 ASN A CA 1
ATOM 2352 C C . ASN A 1 296 ? 13.014 -6.916 -28.127 1.00 51.03 296 ASN A C 1
ATOM 2354 O O . ASN A 1 296 ? 12.090 -7.310 -28.844 1.00 51.03 296 ASN A O 1
ATOM 2358 N N . PHE A 1 297 ? 12.796 -6.128 -27.077 1.00 51.75 297 PHE A N 1
ATOM 2359 C CA . PHE A 1 297 ? 11.491 -5.595 -26.726 1.00 51.75 297 PHE A CA 1
ATOM 2360 C C . PHE A 1 297 ? 11.465 -4.107 -27.008 1.00 51.75 297 PHE A C 1
ATOM 2362 O O . PHE A 1 297 ? 11.414 -3.286 -26.103 1.00 51.75 297 PHE A O 1
ATOM 2369 N N . SER A 1 298 ? 11.464 -3.782 -28.302 1.00 44.19 298 SER A N 1
ATOM 2370 C CA . SER A 1 298 ? 11.115 -2.457 -28.796 1.00 44.19 298 SER A CA 1
ATOM 2371 C C . SER A 1 298 ? 9.725 -2.096 -28.265 1.00 44.19 298 SER A C 1
ATOM 2373 O O . SER A 1 298 ? 8.704 -2.503 -28.824 1.00 44.19 298 SER A O 1
ATOM 2375 N N . LEU A 1 299 ? 9.668 -1.367 -27.151 1.00 42.41 299 LEU A N 1
ATOM 2376 C CA . LEU A 1 299 ? 8.474 -0.611 -26.813 1.00 42.41 299 LEU A CA 1
ATOM 2377 C C . LEU A 1 299 ? 8.250 0.364 -27.978 1.00 42.41 299 LEU A C 1
ATOM 2379 O O . LEU A 1 299 ? 9.225 0.927 -28.489 1.00 42.41 299 LEU A O 1
ATOM 2383 N N . PRO A 1 300 ? 7.011 0.517 -28.477 1.00 38.53 300 PRO A N 1
ATOM 2384 C CA . PRO A 1 300 ? 6.747 1.472 -29.540 1.00 38.53 300 PRO A CA 1
ATOM 2385 C C . PRO A 1 300 ? 7.301 2.840 -29.114 1.00 38.53 300 PRO A C 1
ATOM 2387 O O . PRO A 1 300 ? 7.121 3.220 -27.955 1.00 38.53 300 PRO A O 1
ATOM 2390 N N . PRO A 1 301 ? 8.007 3.555 -30.010 1.00 39.19 301 PRO A N 1
ATOM 2391 C CA . PRO A 1 301 ? 8.636 4.817 -29.659 1.00 39.19 301 PRO A CA 1
ATOM 2392 C C . PRO A 1 301 ? 7.597 5.760 -29.057 1.00 39.19 301 PRO A C 1
ATOM 2394 O O . PRO A 1 301 ? 6.488 5.900 -29.586 1.00 39.19 301 PRO A O 1
ATOM 2397 N N . TYR A 1 302 ? 7.975 6.371 -27.935 1.00 36.94 302 TYR A N 1
ATOM 2398 C CA . TYR A 1 302 ? 7.168 7.329 -27.195 1.00 36.94 302 TYR A CA 1
ATOM 2399 C C . TYR A 1 302 ? 6.677 8.417 -28.161 1.00 36.94 302 TYR A C 1
ATOM 2401 O O . TYR A 1 302 ? 7.478 9.114 -28.790 1.00 36.94 302 TYR A O 1
ATOM 2409 N N . ARG A 1 303 ? 5.356 8.523 -28.344 1.00 34.19 303 ARG A N 1
ATOM 2410 C CA . ARG A 1 303 ? 4.767 9.644 -29.081 1.00 34.19 303 ARG A CA 1
ATOM 2411 C C . ARG A 1 303 ? 4.740 10.836 -28.128 1.00 34.19 303 ARG A C 1
ATOM 2413 O O . ARG A 1 303 ? 3.922 10.848 -27.214 1.00 34.19 303 ARG A O 1
ATOM 2420 N N . ASN A 1 304 ? 5.672 11.767 -28.330 1.00 37.97 304 ASN A N 1
ATOM 2421 C CA . ASN A 1 304 ? 5.631 13.101 -27.724 1.00 37.97 304 ASN A CA 1
ATOM 2422 C C . ASN A 1 304 ? 4.378 13.867 -28.153 1.00 37.97 304 ASN A C 1
ATOM 2424 O O . ASN A 1 304 ? 3.969 13.702 -29.328 1.00 37.97 304 ASN A O 1
#

pLDDT: mean 71.49, std 18.01, range [20.39, 94.38]

InterPro domains:
  IPR019504 Peptidase U49, Lit peptidase [PF10463] (84-196)

Radius of gyration: 20.3 Å; chains: 1; bounding box: 60×45×58 Å

Organism: NCBI:txid1116472

Foldseek 3Di:
DDDPDPQVPQQQDDLVRVLVPDPDPVVSVVSVVLCVVCVVVCVVQSRPHHDDPCQLVLLVVLLVLVVVLCPPPLRDDQPDPDGLSSLLSQLVSQLVVCCVLLVLVLLCVLVHLFLLSLALSSLRSLLRSLLVQLVVLCVVPVPDDLLVSLLNSLSSVLSSLVRVLPDPDPPDCSRDSRYGDSLLSSLSSLLSSLQQDPVRDGDNPPPDVSSLVSSLVNLVSSQSSQVSVQVSVCVPPPDDSDPPPSNVSSVVCSVVPCNVVSSVCNVVRVVVSVVVSPDPPVQPVDPVSSCVVSVVDPDPPDDD

Secondary structure (DSSP, 8-state):
-PPP-GGGS-PPPPHHHHHHH---HHHHHHHHHHHHHHHHHHHHHTTT-PPPTTHHHHHHHHHHHHHHHTTSTTSPPPPTT--HHHHHHHHHHHHHHHHHHTTHHHHHHHH-S-HHHHHHHHHHHHHHHHHHHHHHHHHH-TTS-HHHHHHHHHHHHHHHHHHHSTTS-TT-TT--SSS--HHHHHHHHHHHHHH--TTS---TT--SHHHHHHHHHHHHHHHHHHHHHHHHHHTSSS------HHHHHHHHTTT-TTHHHHSTTHHHHHHHHHHHHHS-HHHHSSHHHHHHHHHH--PPPP--

Sequence (304 aa):
MLMPDPDNERRPLPPVEFLNSIENKNQRTRYAVLLERLEPLAKLIGTIYPAPDGLLDQCLMVDARASTIKHSPATPQPFGKFSIAKMGVMWAYAHELFHFLRRHTLVEKHFGNEVSTKHALEYDADLCSVASLYRYVQSQNPTCNPLLLKRVVLMNLYWTLRMMIDGTTVNDFGGSQTHPYVAARLTDAVGKLAMLNDTQTPDPNFENPTTHLHCGKLMNILMPLELAYVKASENSQSGGVEFSIVAEFAQANMELRFTHHRHKRWDEISPLIEKFAKLPRSMVDNEKTIALVGDNFSLPPYRN